Protein AF-A0A1A8SMS6-F1 (afdb_monomer)

pLDDT: mean 85.21, std 14.5, range [36.62, 96.94]

Nearest PDB structures (foldseek):
  6h2e-assembly1_P-2  TM=1.358E-01  e=3.240E+00  Aeromonas hydrophila subsp. hydrophila AL09-71
  6h2e-assembly1_Q-2  TM=1.860E-01  e=8.954E+00  Aeromonas hydrophila subsp. hydrophila AL09-71
  2vkh-assembly2_B  TM=2.260E-01  e=8.954E+00  Paraclostridium sordellii

Radius of gyration: 23.85 Å; Cα contacts (8 Å, |Δi|>4): 154; chains: 1; bounding box: 76×50×71 Å

Structure (mmCIF, N/CA/C/O backbone):
data_AF-A0A1A8SMS6-F1
#
_entry.id   AF-A0A1A8SMS6-F1
#
loop_
_atom_site.group_PDB
_atom_site.id
_atom_site.type_symbol
_atom_site.label_atom_id
_atom_site.label_alt_id
_atom_site.label_comp_id
_atom_site.label_asym_id
_atom_site.label_entity_id
_atom_site.label_seq_id
_atom_site.pdbx_PDB_ins_code
_atom_site.Cartn_x
_atom_site.Cartn_y
_atom_site.Cartn_z
_atom_site.occupancy
_atom_site.B_iso_or_equiv
_atom_site.auth_seq_id
_atom_site.auth_comp_id
_atom_site.auth_asym_id
_atom_site.auth_atom_id
_atom_site.pdbx_PDB_model_num
ATOM 1 N N . MET A 1 1 ? -50.581 -29.120 44.441 1.00 42.47 1 MET A N 1
ATOM 2 C CA . MET A 1 1 ? -49.230 -29.714 44.504 1.00 42.47 1 MET A CA 1
ATOM 3 C C . MET A 1 1 ? -48.776 -29.965 43.076 1.00 42.47 1 MET A C 1
ATOM 5 O O . MET A 1 1 ? -49.029 -31.046 42.582 1.00 42.47 1 MET A O 1
ATOM 9 N N . VAL A 1 2 ? -48.297 -28.913 42.408 1.00 37.97 2 VAL A N 1
ATOM 10 C CA . VAL A 1 2 ? -47.248 -28.813 41.366 1.00 37.97 2 VAL A CA 1
ATOM 11 C C . VAL A 1 2 ? -47.341 -27.347 40.894 1.00 37.97 2 VAL A C 1
ATOM 13 O O . VAL A 1 2 ? -47.798 -27.044 39.801 1.00 37.97 2 VAL A O 1
ATOM 16 N N . GLU A 1 3 ? -47.032 -26.428 41.805 1.00 40.78 3 GLU A N 1
ATOM 17 C CA . GLU A 1 3 ? -46.420 -25.143 41.452 1.00 40.78 3 GLU A CA 1
ATOM 18 C C . GLU A 1 3 ? -44.952 -25.288 41.889 1.00 40.78 3 GLU A C 1
ATOM 20 O O . GLU A 1 3 ? -44.700 -26.046 42.824 1.00 40.78 3 GLU A O 1
ATOM 25 N N . ASP A 1 4 ? -44.020 -24.635 41.191 1.00 46.53 4 ASP A N 1
ATOM 26 C CA . ASP A 1 4 ? -42.549 -24.677 41.366 1.00 46.53 4 ASP A CA 1
ATOM 27 C C . ASP A 1 4 ? -41.757 -25.646 40.466 1.00 46.53 4 ASP A C 1
ATOM 29 O O . ASP A 1 4 ? -41.131 -26.591 40.943 1.00 46.53 4 ASP A O 1
ATOM 33 N N . LEU A 1 5 ? -41.681 -25.359 39.155 1.00 42.09 5 LEU A N 1
ATOM 34 C CA . LEU A 1 5 ? -40.490 -25.725 38.364 1.00 42.09 5 LEU A CA 1
ATOM 35 C C . LEU A 1 5 ? -40.302 -24.897 37.076 1.00 42.09 5 LEU A C 1
ATOM 37 O O . LEU A 1 5 ? -40.204 -25.447 35.984 1.00 42.09 5 LEU A O 1
ATOM 41 N N . PHE A 1 6 ? -40.205 -23.571 37.180 1.00 41.75 6 PHE A N 1
ATOM 42 C CA . PHE A 1 6 ? -39.586 -22.765 36.120 1.00 41.75 6 PHE A CA 1
ATOM 43 C C . PHE A 1 6 ? -38.683 -21.704 36.756 1.00 41.75 6 PHE A C 1
ATOM 45 O O . PHE A 1 6 ? -39.193 -20.805 37.426 1.00 41.75 6 PHE A O 1
ATOM 52 N N . PRO A 1 7 ? -37.349 -21.779 36.590 1.00 41.56 7 PRO A N 1
ATOM 53 C CA . PRO A 1 7 ? -36.488 -20.684 36.993 1.00 41.56 7 PRO A CA 1
ATOM 54 C C . PRO A 1 7 ? -36.781 -19.493 36.079 1.00 41.56 7 PRO A C 1
ATOM 56 O O . PRO A 1 7 ? -36.709 -19.587 34.854 1.00 41.56 7 PRO A O 1
ATOM 59 N N . VAL A 1 8 ? -37.142 -18.379 36.709 1.00 42.78 8 VAL A N 1
ATOM 60 C CA . VAL A 1 8 ? -37.301 -17.059 36.103 1.00 42.78 8 VAL A CA 1
ATOM 61 C C . VAL A 1 8 ? -36.063 -16.752 35.259 1.00 42.78 8 VAL A C 1
ATOM 63 O O . VAL A 1 8 ? -34.961 -16.589 35.783 1.00 42.78 8 VAL A O 1
ATOM 66 N N . LEU A 1 9 ? -36.246 -16.704 33.940 1.00 43.22 9 LEU A N 1
ATOM 67 C CA . LEU A 1 9 ? -35.221 -16.280 32.996 1.00 43.22 9 LEU A CA 1
ATOM 68 C C . LEU A 1 9 ? -34.981 -14.780 33.230 1.00 43.22 9 LEU A C 1
ATOM 70 O O . LEU A 1 9 ? -35.810 -13.946 32.866 1.00 43.22 9 LEU A O 1
ATOM 74 N N . LEU A 1 10 ? -33.879 -14.435 33.900 1.00 41.81 10 LEU A N 1
ATOM 75 C CA . LEU A 1 10 ? -33.420 -13.050 34.023 1.00 41.81 10 LEU A CA 1
ATOM 76 C C . LEU A 1 10 ? -33.280 -12.436 32.618 1.00 41.81 10 LEU A C 1
ATOM 78 O O . LEU A 1 10 ? -32.749 -13.103 31.726 1.00 41.81 10 LEU A O 1
ATOM 82 N N . PRO A 1 11 ? -33.704 -11.177 32.401 1.00 42.44 11 PRO A N 1
ATOM 83 C CA . PRO A 1 11 ? -33.478 -10.511 31.131 1.00 42.44 11 PRO A CA 1
ATOM 84 C C . PRO A 1 11 ? -31.969 -10.410 30.894 1.00 42.44 11 PRO A C 1
ATOM 86 O O . PRO A 1 11 ? -31.225 -9.846 31.701 1.00 42.44 11 PRO A O 1
ATOM 89 N N . THR A 1 12 ? -31.522 -10.993 29.783 1.00 42.78 12 THR A N 1
ATOM 90 C CA . THR A 1 12 ? -30.180 -10.813 29.235 1.00 42.78 12 THR A CA 1
ATOM 91 C C . THR A 1 12 ? -29.884 -9.320 29.174 1.00 42.78 12 THR A C 1
ATOM 93 O O . THR A 1 12 ? -30.610 -8.579 28.511 1.00 42.78 12 THR A O 1
ATOM 96 N N . GLN A 1 13 ? -28.847 -8.877 29.889 1.00 36.62 13 GLN A N 1
ATOM 97 C CA . GLN A 1 13 ? -28.321 -7.520 29.761 1.00 36.62 13 GLN A CA 1
ATOM 98 C C . GLN A 1 13 ? -28.111 -7.234 28.267 1.00 36.62 13 GLN A C 1
ATOM 100 O O . GLN A 1 13 ? -27.472 -8.057 27.601 1.00 36.62 13 GLN A O 1
ATOM 105 N N . PRO A 1 14 ? -28.648 -6.133 27.715 1.00 40.38 14 PRO A N 1
ATOM 106 C CA . PRO A 1 14 ? -28.349 -5.776 26.342 1.00 40.38 14 PRO A CA 1
ATOM 107 C C . PRO A 1 14 ? -26.834 -5.596 26.237 1.00 40.38 14 PRO A C 1
ATOM 109 O O . P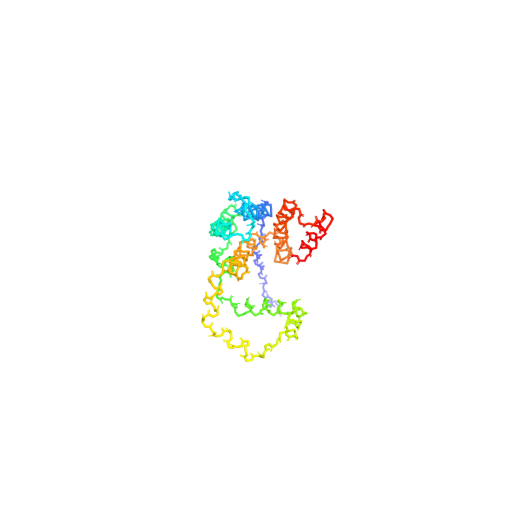RO A 1 14 ? -26.221 -4.884 27.035 1.00 40.38 14 PRO A O 1
ATOM 112 N N . SER A 1 15 ? -26.217 -6.286 25.276 1.00 43.44 15 SER A N 1
ATOM 113 C CA . SER A 1 15 ? -24.862 -5.965 24.831 1.00 43.44 15 SER A CA 1
ATOM 114 C C . SER A 1 15 ? -24.784 -4.454 24.606 1.00 43.44 15 SER A C 1
ATOM 116 O O . SER A 1 15 ? -25.745 -3.922 24.047 1.00 43.44 15 SER A O 1
ATOM 118 N N . PRO A 1 16 ? -23.705 -3.762 25.015 1.00 43.47 16 PRO A N 1
ATOM 119 C CA . PRO A 1 16 ? -23.601 -2.326 24.807 1.00 43.47 16 PRO A CA 1
ATOM 120 C C . PRO A 1 16 ? -23.818 -2.042 23.321 1.00 43.47 16 PRO A C 1
ATOM 122 O O . PRO A 1 16 ? -23.014 -2.450 22.483 1.00 43.47 16 PRO A O 1
ATOM 125 N N . GLU A 1 17 ? -24.948 -1.411 23.003 1.00 44.31 17 GLU A N 1
ATOM 126 C CA . GLU A 1 17 ? -25.233 -0.907 21.671 1.00 44.31 17 GLU A CA 1
ATOM 127 C C . GLU A 1 17 ? -24.101 0.065 21.355 1.00 44.31 17 GLU A C 1
ATOM 129 O O . GLU A 1 17 ? -23.941 1.097 22.009 1.00 44.31 17 GLU A O 1
ATOM 134 N N . PHE A 1 18 ? -23.238 -0.320 20.418 1.00 49.94 18 PHE A N 1
ATOM 135 C CA . PHE A 1 18 ? -22.186 0.546 19.919 1.00 49.94 18 PHE A CA 1
ATOM 136 C C . PHE A 1 18 ? -22.871 1.673 19.145 1.00 49.94 18 PHE A C 1
ATOM 138 O O . PHE A 1 18 ? -23.094 1.572 17.940 1.00 49.94 18 PHE A O 1
ATOM 145 N N . THR A 1 19 ? -23.275 2.728 19.849 1.00 51.91 19 THR A N 1
ATOM 146 C CA . THR A 1 19 ? -23.782 3.946 19.227 1.00 51.91 19 THR A CA 1
ATOM 147 C C . THR A 1 19 ? -22.598 4.613 18.549 1.00 51.91 19 THR A C 1
ATOM 149 O O . THR A 1 19 ? -21.750 5.220 19.207 1.00 51.91 19 THR A O 1
ATOM 152 N N . VAL A 1 20 ? -22.499 4.425 17.234 1.00 59.31 20 VAL A N 1
ATOM 153 C CA . VAL A 1 20 ? -21.535 5.123 16.386 1.00 59.31 20 VAL A CA 1
ATOM 154 C C . VAL A 1 20 ? -21.699 6.625 16.649 1.00 59.31 20 VAL A C 1
ATOM 156 O O . VAL A 1 20 ? -22.806 7.126 16.463 1.00 59.31 20 VAL A O 1
ATOM 159 N N . PRO A 1 21 ? -20.655 7.344 17.107 1.00 65.19 21 PRO A N 1
ATOM 160 C CA . PRO A 1 21 ? -20.737 8.783 17.319 1.00 65.19 21 PRO A CA 1
ATOM 161 C C . PRO A 1 21 ? -21.243 9.477 16.054 1.00 65.19 21 PRO A C 1
ATOM 163 O O . PRO A 1 21 ? -20.789 9.150 14.951 1.00 65.19 21 PRO A O 1
ATOM 166 N N . ASP A 1 22 ? -22.154 10.438 16.201 1.00 69.50 22 ASP A N 1
ATOM 167 C CA . ASP A 1 22 ? -22.653 11.220 15.072 1.00 69.50 22 ASP A CA 1
ATOM 168 C C . ASP A 1 22 ? -21.473 11.825 14.295 1.00 69.50 22 ASP A C 1
ATOM 170 O O . ASP A 1 22 ? -20.628 12.535 14.841 1.00 69.50 22 ASP A O 1
ATOM 174 N N . GLY A 1 23 ? -21.376 11.494 13.006 1.00 82.00 23 GLY A N 1
ATOM 175 C CA . GLY A 1 23 ? -20.286 11.954 12.144 1.00 82.00 23 GLY A CA 1
ATOM 176 C C . GLY A 1 23 ? -19.007 11.106 12.156 1.00 82.00 23 GLY A C 1
ATOM 177 O O . GLY A 1 23 ? -18.077 11.470 11.435 1.00 82.00 23 GLY A O 1
ATOM 178 N N . LEU A 1 24 ? -18.944 9.964 12.864 1.00 89.81 24 LEU A N 1
ATOM 179 C CA . LEU A 1 24 ? -17.770 9.069 12.858 1.00 89.81 24 LEU A CA 1
ATOM 180 C C . LEU A 1 24 ? -17.307 8.745 11.432 1.00 89.81 24 LEU A C 1
ATOM 182 O O . LEU A 1 24 ? -16.133 8.907 11.115 1.00 89.81 24 LEU A O 1
ATOM 186 N N . CYS A 1 25 ? -18.240 8.339 10.562 1.00 91.19 25 CYS A N 1
ATOM 187 C CA . CYS A 1 25 ? -17.943 8.004 9.168 1.00 91.19 25 CYS A CA 1
ATOM 188 C C . CYS A 1 25 ? -17.279 9.169 8.428 1.00 91.19 25 CYS A C 1
ATOM 190 O O . CYS A 1 25 ? -16.306 8.970 7.704 1.00 91.19 25 CYS A O 1
ATOM 192 N N . TRP A 1 26 ? -17.785 10.388 8.631 1.00 91.38 26 TRP A N 1
ATOM 193 C CA . TRP A 1 26 ? -17.248 11.589 8.000 1.00 91.38 26 TRP A CA 1
ATOM 194 C C . TRP A 1 26 ? -15.837 11.898 8.493 1.00 91.38 26 TRP A C 1
ATOM 196 O O . TRP A 1 26 ? -14.956 12.138 7.669 1.00 91.38 26 TRP A O 1
ATOM 206 N N . PHE A 1 27 ? -15.594 11.826 9.805 1.00 92.50 27 PHE A N 1
ATOM 207 C CA . PHE A 1 27 ? -14.254 12.007 10.367 1.00 92.50 27 PHE A CA 1
ATOM 208 C C . PHE A 1 27 ? -13.278 10.932 9.879 1.00 92.50 27 PHE A C 1
ATOM 210 O O . PHE A 1 27 ? -12.159 11.262 9.498 1.00 92.50 27 PHE A O 1
ATOM 217 N N . SER A 1 28 ? -13.694 9.666 9.826 1.00 94.44 28 SER A N 1
ATOM 218 C CA . SER A 1 28 ? -12.869 8.566 9.316 1.00 94.44 28 SER A CA 1
ATOM 219 C C . SER A 1 28 ? -12.488 8.752 7.850 1.00 94.44 28 SER A C 1
ATOM 221 O O . SER A 1 28 ? -11.309 8.664 7.506 1.00 94.44 28 SER A O 1
ATOM 223 N N . VAL A 1 29 ? -13.465 9.046 6.986 1.00 94.06 29 VAL A N 1
ATOM 224 C CA . VAL A 1 29 ? -13.237 9.281 5.552 1.00 94.06 29 VAL A CA 1
ATOM 225 C C . VAL A 1 29 ? -12.352 10.506 5.335 1.00 94.06 29 VAL A C 1
ATOM 227 O O . VAL A 1 29 ? -11.414 10.440 4.540 1.00 94.06 29 VAL A O 1
ATOM 230 N N . LEU A 1 30 ? -12.593 11.599 6.066 1.00 93.94 30 LEU A N 1
ATOM 231 C CA . LEU A 1 30 ? -11.776 12.809 5.979 1.00 93.94 30 LEU A CA 1
ATOM 232 C C . LEU A 1 30 ? -10.332 12.544 6.423 1.00 93.94 30 LEU A C 1
ATOM 234 O O . LEU A 1 30 ? -9.405 12.936 5.717 1.00 93.94 30 LEU A O 1
ATOM 238 N N . SER A 1 31 ? -10.125 11.841 7.539 1.00 94.44 31 SER A N 1
ATOM 239 C CA . SER A 1 31 ? -8.787 11.463 8.010 1.00 94.44 31 SER A CA 1
ATOM 240 C C . SER A 1 31 ? -8.054 10.574 7.003 1.00 94.44 31 SER A C 1
ATOM 242 O O . SER A 1 31 ? -6.875 10.808 6.738 1.00 94.44 31 SER A O 1
ATOM 244 N N . CYS A 1 32 ? -8.740 9.602 6.391 1.00 95.44 32 CYS A N 1
ATOM 245 C CA . CYS A 1 32 ? -8.159 8.755 5.342 1.00 95.44 32 CYS A CA 1
ATOM 246 C C . CYS A 1 32 ? -7.793 9.566 4.093 1.00 95.44 32 CYS A C 1
ATOM 248 O O . CYS A 1 32 ? -6.701 9.399 3.552 1.00 95.44 32 CYS A O 1
ATOM 250 N N . LEU A 1 33 ? -8.661 10.488 3.666 1.00 94.50 33 LEU A N 1
ATOM 251 C CA . LEU A 1 33 ? -8.398 11.358 2.521 1.00 94.50 33 LEU A CA 1
ATOM 252 C C . LEU A 1 33 ? -7.211 12.292 2.782 1.00 94.50 33 LEU A C 1
ATOM 254 O O . LEU A 1 33 ? -6.333 12.418 1.932 1.00 94.50 33 LEU A O 1
ATOM 258 N N . LEU A 1 34 ? -7.155 12.924 3.957 1.00 95.19 34 LEU A N 1
ATOM 259 C CA . LEU A 1 34 ? -6.033 13.778 4.351 1.00 95.19 34 LEU A CA 1
ATOM 260 C C . LEU A 1 34 ? -4.725 12.990 4.381 1.00 95.19 34 LEU A C 1
ATOM 262 O O . LEU A 1 34 ? -3.707 13.475 3.883 1.00 95.19 34 LEU A O 1
ATOM 266 N N . LEU A 1 35 ? -4.759 11.765 4.906 1.00 95.62 35 LEU A N 1
ATOM 267 C CA . LEU A 1 35 ? -3.596 10.894 4.943 1.00 95.62 35 LEU A CA 1
ATOM 268 C C . LEU A 1 35 ? -3.140 10.509 3.523 1.00 95.62 35 LEU A C 1
ATOM 270 O O . LEU A 1 35 ? -1.963 10.696 3.206 1.00 95.62 35 LEU A O 1
ATOM 274 N N . ALA A 1 36 ? -4.056 10.094 2.640 1.00 95.12 36 ALA A N 1
ATOM 275 C CA . ALA A 1 36 ? -3.762 9.796 1.233 1.00 95.12 36 ALA A CA 1
ATOM 276 C C . ALA A 1 36 ? -3.165 11.012 0.499 1.00 95.12 36 ALA A C 1
ATOM 278 O O . ALA A 1 36 ? -2.126 10.909 -0.157 1.00 95.12 36 ALA A O 1
ATOM 279 N N . CYS A 1 37 ? -3.772 12.190 0.664 1.00 93.69 37 CYS A N 1
ATOM 280 C CA . CYS A 1 37 ? -3.285 13.441 0.087 1.00 93.69 37 CYS A CA 1
ATOM 281 C C . CYS A 1 37 ? -1.898 13.820 0.621 1.00 93.69 37 CYS A C 1
ATOM 283 O O . CYS A 1 37 ? -1.050 14.259 -0.156 1.00 93.69 37 CYS A O 1
ATOM 285 N N . SER A 1 38 ? -1.638 13.639 1.919 1.00 94.81 38 SER A N 1
ATOM 286 C CA . SER A 1 38 ? -0.322 13.916 2.506 1.00 94.81 38 SER A CA 1
ATOM 287 C C . SER A 1 38 ? 0.756 12.975 1.960 1.00 94.81 38 SER A C 1
ATOM 289 O O . SER A 1 38 ? 1.855 13.426 1.630 1.00 94.81 38 SER A O 1
ATOM 291 N N . TYR A 1 39 ? 0.420 11.693 1.777 1.00 95.25 39 TYR A N 1
ATOM 292 C CA . TYR A 1 39 ? 1.312 10.692 1.204 1.00 95.25 39 TYR A CA 1
ATOM 293 C C . TYR A 1 39 ? 1.677 11.034 -0.242 1.00 95.25 39 TYR A C 1
ATOM 295 O O . TYR A 1 39 ? 2.858 11.168 -0.564 1.00 95.25 39 TYR A O 1
ATOM 303 N N . VAL A 1 40 ? 0.680 11.286 -1.096 1.00 93.12 40 VAL A N 1
ATOM 304 C CA . VAL A 1 40 ? 0.908 11.682 -2.496 1.00 93.12 40 VAL A CA 1
ATOM 305 C C . VAL A 1 40 ? 1.636 13.021 -2.577 1.00 93.12 40 VAL A C 1
ATOM 307 O O . VAL A 1 40 ? 2.608 13.156 -3.319 1.00 93.12 40 VAL A O 1
ATOM 310 N N . GLY A 1 41 ? 1.220 14.009 -1.783 1.00 91.81 41 GLY A N 1
ATOM 311 C CA . GLY A 1 41 ? 1.846 15.329 -1.732 1.00 91.81 41 GLY A CA 1
ATOM 312 C C . GLY A 1 41 ? 3.332 15.262 -1.375 1.00 91.81 41 GLY A C 1
ATOM 313 O O . GLY A 1 41 ? 4.135 16.000 -1.953 1.00 91.81 41 GLY A O 1
ATOM 314 N N . SER A 1 42 ? 3.724 14.320 -0.510 1.00 93.62 42 SER A N 1
ATOM 315 C CA . SER A 1 42 ? 5.123 14.097 -0.125 1.00 93.62 42 SER A CA 1
ATOM 316 C C . SER A 1 42 ? 6.041 13.804 -1.322 1.00 93.62 42 SER A C 1
ATOM 318 O O . SER A 1 42 ? 7.204 14.221 -1.321 1.00 93.62 42 SER A O 1
ATOM 320 N N . LEU A 1 43 ? 5.522 13.177 -2.385 1.00 89.62 43 LEU A N 1
ATOM 321 C CA . LEU A 1 43 ? 6.272 12.859 -3.607 1.00 89.62 43 LEU A CA 1
ATOM 322 C C . LEU A 1 43 ? 6.650 14.110 -4.415 1.00 89.62 43 LEU A C 1
ATOM 324 O O . LEU A 1 43 ? 7.604 14.078 -5.200 1.00 89.62 43 LEU A O 1
ATOM 328 N N . TYR A 1 44 ? 5.927 15.215 -4.212 1.00 87.94 44 TYR A N 1
ATOM 329 C CA . TYR A 1 44 ? 6.066 16.461 -4.970 1.00 87.94 44 TYR A CA 1
ATOM 330 C C . TYR A 1 44 ? 6.660 17.621 -4.163 1.00 87.94 44 TYR A C 1
ATOM 332 O O . TYR A 1 44 ? 6.891 18.688 -4.734 1.00 87.94 44 TYR A O 1
ATOM 340 N N . VAL A 1 45 ? 6.966 17.415 -2.874 1.00 90.62 45 VAL A N 1
ATOM 341 C CA . VAL A 1 45 ? 7.634 18.413 -2.010 1.00 90.62 45 VAL A CA 1
ATOM 342 C C . VAL A 1 45 ? 8.919 18.933 -2.659 1.00 90.62 45 VAL A C 1
ATOM 344 O O . VAL A 1 45 ? 9.211 20.128 -2.633 1.00 90.62 45 VAL A O 1
ATOM 347 N N . TRP A 1 46 ? 9.668 18.041 -3.304 1.00 84.94 46 TRP A N 1
ATOM 348 C CA . TRP A 1 46 ? 10.923 18.366 -3.967 1.00 84.94 46 TRP A CA 1
ATOM 349 C C . TRP A 1 46 ? 10.712 18.539 -5.470 1.00 84.94 46 TRP A C 1
ATOM 351 O O . TRP A 1 46 ? 10.765 17.569 -6.231 1.00 84.94 46 TRP A O 1
ATOM 361 N N . ARG A 1 47 ? 10.512 19.782 -5.925 1.00 79.31 47 ARG A N 1
ATOM 362 C CA . ARG A 1 47 ? 10.467 20.074 -7.366 1.00 79.31 47 ARG A CA 1
ATOM 363 C C . ARG A 1 47 ? 11.804 19.727 -8.024 1.00 79.31 47 ARG A C 1
ATOM 365 O O . ARG A 1 47 ? 12.878 20.039 -7.511 1.00 79.31 47 ARG A O 1
ATOM 372 N N . SER A 1 48 ? 11.722 19.070 -9.173 1.00 77.44 48 SER A N 1
ATOM 373 C CA . SER A 1 48 ? 12.865 18.755 -10.020 1.00 77.44 48 SER A CA 1
ATOM 374 C C . SER A 1 48 ? 12.414 18.667 -11.476 1.00 77.44 48 SER A C 1
ATOM 376 O O . SER A 1 48 ? 11.285 18.248 -11.751 1.00 77.44 48 SER A O 1
ATOM 378 N N . ASP A 1 49 ? 13.309 19.057 -12.380 1.00 79.38 49 ASP A N 1
ATOM 379 C CA . ASP A 1 49 ? 13.177 18.856 -13.828 1.00 79.38 49 ASP A CA 1
ATOM 380 C C . ASP A 1 49 ? 13.852 17.554 -14.290 1.00 79.38 49 ASP A C 1
ATOM 382 O O . ASP A 1 49 ? 13.802 17.198 -15.464 1.00 79.38 49 ASP A O 1
ATOM 386 N N . LEU A 1 50 ? 14.476 16.82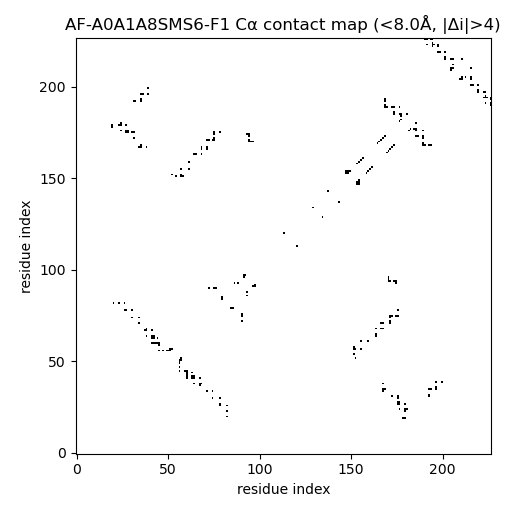3 -13.359 1.00 79.69 50 LEU A N 1
ATOM 387 C CA . LEU A 1 50 ? 15.081 15.524 -13.622 1.00 79.69 50 LEU A CA 1
ATOM 388 C C . LEU A 1 50 ? 14.009 14.424 -13.686 1.00 79.69 50 LEU A C 1
ATOM 390 O O . LEU A 1 50 ? 12.987 14.511 -12.995 1.00 79.69 50 LEU A O 1
ATOM 394 N N . PRO A 1 51 ? 14.248 13.354 -14.465 1.00 79.69 51 PRO A N 1
ATOM 395 C CA . PRO A 1 51 ? 13.332 12.224 -14.528 1.00 79.69 51 PRO A CA 1
ATOM 396 C C . PRO A 1 51 ? 13.207 11.535 -13.163 1.00 79.69 51 PRO A C 1
ATOM 398 O O . PRO A 1 51 ? 14.153 11.494 -12.372 1.00 79.69 51 PRO A O 1
ATOM 401 N N . ARG A 1 52 ? 12.040 10.931 -12.909 1.00 75.38 52 ARG A N 1
ATOM 402 C CA . ARG A 1 52 ? 11.697 10.258 -11.640 1.00 75.38 52 ARG A CA 1
ATOM 403 C C . ARG A 1 52 ? 12.691 9.176 -11.201 1.00 75.38 52 ARG A C 1
ATOM 405 O O . ARG A 1 52 ? 12.843 8.924 -10.011 1.00 75.38 52 ARG A O 1
ATOM 412 N N . ASP A 1 53 ? 13.363 8.549 -12.167 1.00 82.12 53 ASP A N 1
ATOM 413 C CA . ASP A 1 53 ? 14.314 7.454 -11.957 1.00 82.12 53 ASP A CA 1
ATOM 414 C C . ASP A 1 53 ? 15.759 7.942 -11.757 1.00 82.12 53 ASP A C 1
ATOM 416 O O . ASP A 1 53 ? 16.689 7.129 -11.690 1.00 82.12 53 ASP A O 1
ATOM 420 N N . HIS A 1 54 ? 15.963 9.260 -11.660 1.00 84.44 54 HIS A N 1
ATOM 421 C CA . HIS A 1 54 ? 17.246 9.854 -11.309 1.00 84.44 54 HIS A CA 1
ATOM 422 C C . HIS A 1 54 ? 17.535 9.657 -9.805 1.00 84.44 54 HIS A C 1
ATOM 424 O O . HIS A 1 54 ? 16.670 9.942 -8.970 1.00 84.44 54 HIS A O 1
ATOM 430 N N . PRO A 1 55 ? 18.750 9.233 -9.407 1.00 85.94 55 PRO A N 1
ATOM 431 C CA . PRO A 1 55 ? 19.053 8.848 -8.023 1.00 85.94 55 PRO A CA 1
ATOM 432 C C . PRO A 1 55 ? 18.827 9.969 -7.000 1.00 85.94 55 PRO A C 1
ATOM 434 O O . PRO A 1 55 ? 18.420 9.704 -5.872 1.00 85.94 55 PRO A O 1
ATOM 437 N N . THR A 1 56 ? 19.048 11.233 -7.375 1.00 86.69 56 THR A N 1
ATOM 438 C CA . THR A 1 56 ? 18.773 12.375 -6.484 1.00 86.69 56 THR A CA 1
ATOM 439 C C . THR A 1 56 ? 17.278 12.580 -6.236 1.00 86.69 56 THR A C 1
ATOM 441 O O . THR A 1 56 ? 16.897 12.932 -5.121 1.00 86.69 56 THR A O 1
ATOM 444 N N . VAL A 1 57 ? 16.430 12.331 -7.241 1.00 86.06 57 VAL A N 1
ATOM 445 C CA . VAL A 1 57 ? 14.968 12.425 -7.120 1.00 86.06 57 VAL A CA 1
ATOM 446 C C . VAL A 1 57 ? 14.451 11.288 -6.245 1.00 86.06 57 VAL A C 1
ATOM 448 O O . VAL A 1 57 ? 13.674 11.544 -5.329 1.00 86.06 57 VAL A O 1
ATOM 451 N N . ILE A 1 58 ? 14.956 10.065 -6.452 1.00 86.44 58 ILE A N 1
ATOM 452 C CA . ILE A 1 58 ? 14.603 8.897 -5.631 1.00 86.44 58 ILE A CA 1
ATOM 453 C C . ILE A 1 58 ? 14.934 9.154 -4.158 1.00 86.44 58 ILE A C 1
ATOM 455 O O . ILE A 1 58 ? 14.053 9.029 -3.315 1.00 86.44 58 ILE A O 1
ATOM 459 N N . LYS A 1 59 ? 16.161 9.595 -3.841 1.00 88.75 59 LYS A N 1
ATOM 460 C CA . LYS A 1 59 ? 16.572 9.876 -2.452 1.00 88.75 59 LYS A CA 1
ATOM 461 C C . LYS A 1 59 ? 15.692 10.935 -1.783 1.00 88.75 59 LYS A C 1
ATOM 463 O O . LYS A 1 59 ? 15.286 10.758 -0.643 1.00 88.75 59 LYS A O 1
ATOM 468 N N . ARG A 1 60 ? 15.364 12.018 -2.495 1.00 91.12 60 ARG A N 1
ATOM 469 C CA . ARG A 1 60 ? 14.505 13.092 -1.968 1.00 91.12 60 ARG A CA 1
ATOM 470 C C . ARG A 1 60 ? 13.071 12.621 -1.713 1.00 91.12 60 ARG A C 1
ATOM 472 O O . ARG A 1 60 ? 12.538 12.893 -0.639 1.00 91.12 60 ARG A O 1
ATOM 479 N N . ARG A 1 61 ? 12.472 11.903 -2.674 1.00 91.62 61 ARG A N 1
ATOM 480 C CA . ARG A 1 61 ? 11.124 11.322 -2.539 1.00 91.62 61 ARG A CA 1
ATOM 481 C C . ARG A 1 61 ? 11.079 10.272 -1.427 1.00 91.62 61 ARG A C 1
ATOM 483 O O . ARG A 1 61 ? 10.134 10.263 -0.655 1.00 91.62 61 ARG A O 1
ATOM 490 N N . PHE A 1 62 ? 12.118 9.450 -1.281 1.00 92.62 62 PHE A N 1
ATOM 491 C CA . PHE A 1 62 ? 12.248 8.532 -0.147 1.00 92.62 62 PHE A CA 1
ATOM 492 C C . PHE A 1 62 ? 12.195 9.248 1.189 1.00 92.62 62 PHE A C 1
ATOM 494 O O . PHE A 1 62 ? 11.424 8.849 2.054 1.00 92.62 62 PHE A O 1
ATOM 501 N N . THR A 1 63 ? 12.991 10.303 1.368 1.00 92.88 63 THR A N 1
ATOM 502 C CA . THR A 1 63 ? 13.019 11.022 2.643 1.00 92.88 63 THR A CA 1
ATOM 503 C C . THR A 1 63 ? 11.648 11.595 2.990 1.00 92.88 63 THR A C 1
ATOM 505 O O . THR A 1 63 ? 11.193 11.415 4.116 1.00 92.88 63 THR A O 1
ATOM 508 N N . SER A 1 64 ? 10.960 12.242 2.045 1.00 94.56 64 SER A N 1
ATOM 509 C CA . SER A 1 64 ? 9.636 12.814 2.318 1.00 94.56 64 SER A CA 1
ATOM 510 C C . SER A 1 64 ? 8.565 11.749 2.565 1.00 94.56 64 SER A C 1
ATOM 512 O O . SER A 1 64 ? 7.792 11.894 3.512 1.00 94.56 64 SER A O 1
ATOM 514 N N . VAL A 1 65 ? 8.549 10.669 1.780 1.00 95.06 65 VAL A N 1
ATOM 515 C CA . VAL A 1 65 ? 7.602 9.555 1.957 1.00 95.06 65 VAL A CA 1
ATOM 516 C C . VAL A 1 65 ? 7.811 8.866 3.301 1.00 95.06 65 VAL A C 1
ATOM 518 O O . VAL A 1 65 ? 6.839 8.618 4.012 1.00 95.06 65 VAL A O 1
ATOM 521 N N . LEU A 1 66 ? 9.060 8.602 3.694 1.00 95.25 66 LEU A N 1
ATOM 522 C CA . LEU A 1 66 ? 9.367 7.995 4.991 1.00 95.25 66 LEU A CA 1
ATOM 523 C C . LEU A 1 66 ? 8.941 8.900 6.149 1.00 95.25 66 LEU A C 1
ATOM 525 O O . LEU A 1 66 ? 8.352 8.405 7.103 1.00 95.25 66 LEU A O 1
ATOM 529 N N . ILE A 1 67 ? 9.165 10.216 6.055 1.00 96.44 67 ILE A N 1
ATOM 530 C CA . ILE A 1 67 ? 8.701 11.166 7.079 1.00 96.44 67 ILE A CA 1
ATOM 531 C C . ILE A 1 67 ? 7.176 11.102 7.218 1.00 96.44 67 ILE A C 1
ATOM 533 O O . ILE A 1 67 ? 6.679 10.921 8.327 1.00 96.44 67 ILE A O 1
ATOM 537 N N . VAL A 1 68 ? 6.427 11.204 6.115 1.00 96.56 68 VAL A N 1
ATOM 538 C CA . VAL A 1 68 ? 4.954 11.146 6.165 1.00 96.56 68 VAL A CA 1
ATOM 539 C C . VAL A 1 68 ? 4.464 9.789 6.675 1.00 96.56 68 VAL A C 1
ATOM 541 O O . VAL A 1 68 ? 3.554 9.735 7.499 1.00 96.56 68 VAL A O 1
ATOM 544 N N . SER A 1 69 ? 5.113 8.699 6.271 1.00 96.25 69 SER A N 1
ATOM 545 C CA . SER A 1 69 ? 4.783 7.347 6.732 1.00 96.25 69 SER A CA 1
ATOM 546 C C . SER A 1 69 ? 5.022 7.185 8.235 1.00 96.25 69 SER A C 1
ATOM 548 O O . SER A 1 69 ? 4.157 6.661 8.933 1.00 96.25 69 SER A O 1
ATOM 550 N N . CYS A 1 70 ? 6.131 7.709 8.766 1.00 95.69 70 CYS A N 1
ATOM 551 C CA . CYS A 1 70 ? 6.419 7.722 10.203 1.00 95.69 70 CYS A CA 1
ATOM 552 C C . CYS A 1 70 ? 5.435 8.585 11.006 1.00 95.69 70 CYS A C 1
ATOM 554 O O . CYS A 1 70 ? 5.177 8.286 12.169 1.00 95.69 70 CYS A O 1
ATOM 556 N N . LEU A 1 71 ? 4.883 9.643 10.406 1.00 96.25 71 LEU A N 1
ATOM 557 C CA . LEU A 1 71 ? 3.869 10.496 11.035 1.00 96.25 71 LEU A CA 1
ATOM 558 C C . LEU A 1 71 ? 2.448 9.920 10.919 1.00 96.25 71 LEU A C 1
ATOM 560 O O . LEU A 1 71 ? 1.571 10.321 11.681 1.00 96.25 71 LEU A O 1
ATOM 564 N N . SER A 1 72 ? 2.202 8.964 10.020 1.00 96.62 72 SER A N 1
ATOM 565 C CA . SER A 1 72 ? 0.869 8.384 9.798 1.00 96.62 72 SER A CA 1
ATOM 566 C C . SER A 1 72 ? 0.202 7.758 11.039 1.00 96.62 72 SER A C 1
ATOM 568 O O . SER A 1 72 ? -1.003 7.961 11.200 1.00 96.62 72 SER A O 1
ATOM 570 N N . PRO A 1 73 ? 0.909 7.111 11.993 1.00 95.69 73 PRO A N 1
ATOM 571 C CA . PRO A 1 73 ? 0.281 6.617 13.221 1.00 95.69 73 PRO A CA 1
ATOM 572 C C . PRO A 1 73 ? -0.299 7.742 14.089 1.00 95.69 73 PRO A C 1
ATOM 574 O O . PRO A 1 73 ? -1.246 7.513 14.842 1.00 95.69 73 PRO A O 1
ATOM 577 N N . LEU A 1 74 ? 0.223 8.971 13.967 1.00 94.31 74 LEU A N 1
ATOM 578 C CA . LEU A 1 74 ? -0.319 10.136 14.671 1.00 94.31 74 LEU A CA 1
ATOM 579 C C . LEU A 1 74 ? -1.713 10.510 14.158 1.00 94.31 74 LEU A C 1
ATOM 581 O O . LEU A 1 74 ? -2.518 11.001 14.942 1.00 94.31 74 LEU A O 1
ATOM 585 N N . PHE A 1 75 ? -2.029 10.239 12.885 1.00 93.31 75 PHE A N 1
ATOM 586 C CA . PHE A 1 75 ? -3.382 10.429 12.350 1.00 93.31 75 PHE A CA 1
ATOM 587 C C . PHE A 1 75 ? -4.366 9.454 12.994 1.00 93.31 75 PHE A C 1
ATOM 589 O O . PHE A 1 75 ? -5.456 9.863 13.385 1.00 93.31 75 PHE A O 1
ATOM 596 N N . VAL A 1 76 ? -3.967 8.190 13.161 1.00 94.88 76 VAL A N 1
ATOM 597 C CA . VAL A 1 76 ? -4.786 7.171 13.838 1.00 94.88 76 VAL A CA 1
ATOM 598 C C . VAL A 1 76 ? -4.996 7.543 15.302 1.00 94.88 76 VAL A C 1
ATOM 600 O O . VAL A 1 76 ? -6.111 7.453 15.814 1.00 94.88 76 VAL A O 1
ATOM 603 N N . TRP A 1 77 ? -3.933 7.995 15.971 1.00 93.94 77 TRP A N 1
ATOM 604 C CA . TRP A 1 77 ? -4.014 8.469 17.347 1.00 93.94 77 TRP A CA 1
ATOM 605 C C . TRP A 1 77 ? -4.945 9.681 17.477 1.00 93.94 77 TRP A C 1
ATOM 607 O O . TRP A 1 77 ? -5.880 9.635 18.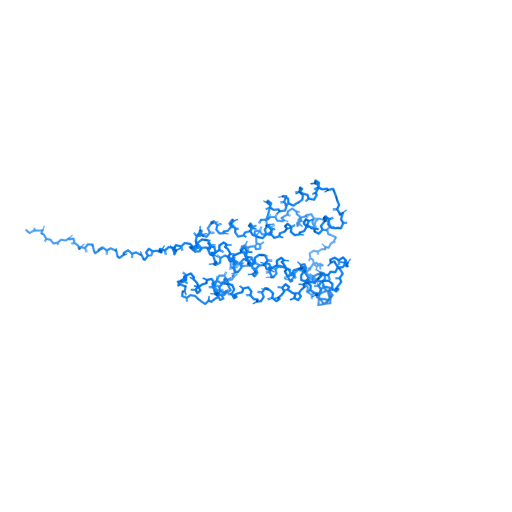270 1.00 93.94 77 TRP A O 1
ATOM 617 N N . ALA A 1 78 ? -4.765 10.719 16.657 1.00 93.06 78 ALA A N 1
ATOM 618 C CA . ALA A 1 78 ? -5.620 11.903 16.679 1.00 93.06 78 ALA A CA 1
ATOM 619 C C . ALA A 1 78 ? -7.086 11.546 16.388 1.00 93.06 78 ALA A C 1
ATOM 621 O O . ALA A 1 78 ? -7.979 11.964 17.120 1.00 93.06 78 ALA A O 1
ATOM 622 N N . TRP A 1 79 ? -7.342 10.721 15.367 1.00 94.00 79 TRP A N 1
ATOM 623 C CA . TRP A 1 79 ? -8.684 10.229 15.052 1.00 94.00 79 TRP A CA 1
ATOM 624 C C . TRP A 1 79 ? -9.318 9.498 16.243 1.00 94.00 79 TRP A C 1
ATOM 626 O O . TRP A 1 79 ? -10.483 9.746 16.556 1.00 94.00 79 TRP A O 1
ATOM 636 N N . ARG A 1 80 ? -8.559 8.654 16.954 1.00 91.56 80 ARG A N 1
ATOM 637 C CA . ARG A 1 80 ? -9.036 7.951 18.156 1.00 91.56 80 ARG A CA 1
ATOM 638 C C . ARG A 1 80 ? -9.450 8.926 19.259 1.00 91.56 80 ARG A C 1
ATOM 640 O O . ARG A 1 80 ? -10.514 8.742 19.845 1.00 91.56 80 ARG A O 1
ATOM 647 N N . GLU A 1 81 ? -8.638 9.948 19.524 1.00 90.75 81 GLU A N 1
ATOM 648 C CA . GLU A 1 81 ? -8.937 10.960 20.548 1.00 90.75 81 GLU A CA 1
ATOM 649 C C . GLU A 1 81 ? -10.181 11.785 20.183 1.00 90.75 81 GLU A C 1
ATOM 651 O O . GLU A 1 81 ? -11.058 11.980 21.022 1.00 90.75 81 GLU A O 1
ATOM 656 N N . PHE A 1 82 ? -10.311 12.216 18.922 1.00 89.19 82 PHE A N 1
ATOM 657 C CA . PHE A 1 82 ? -11.455 13.023 18.476 1.00 89.19 82 PHE A CA 1
ATOM 658 C C . PHE A 1 82 ? -12.774 12.249 18.434 1.00 89.19 82 PHE A C 1
ATOM 660 O O . PHE A 1 82 ? -13.830 12.814 18.706 1.00 89.19 82 PHE A O 1
ATOM 667 N N . THR A 1 83 ? -12.728 10.969 18.073 1.00 87.19 83 THR A N 1
ATOM 668 C CA . THR A 1 83 ? -13.934 10.141 17.925 1.00 87.19 83 THR A CA 1
ATOM 669 C C . THR A 1 83 ? -14.351 9.457 19.222 1.00 87.19 83 THR A C 1
ATOM 671 O O . THR A 1 83 ? -15.464 8.943 19.316 1.00 87.19 83 THR A O 1
ATOM 674 N N . GLY A 1 84 ? -13.471 9.425 20.227 1.00 81.94 84 GLY A N 1
ATOM 675 C CA . GLY A 1 84 ? -13.737 8.782 21.511 1.00 81.94 84 GLY A CA 1
ATOM 676 C C . GLY A 1 84 ? -13.920 7.264 21.420 1.00 81.94 84 GLY A C 1
ATOM 677 O O . GLY A 1 84 ? -14.412 6.657 22.376 1.00 81.94 84 GLY A O 1
ATOM 678 N N . VAL A 1 85 ? -13.539 6.631 20.300 1.00 81.62 85 VAL A N 1
ATOM 679 C CA . VAL A 1 85 ? -13.668 5.180 20.104 1.00 81.62 85 VAL A CA 1
ATOM 680 C C . VAL A 1 85 ? -12.754 4.462 21.099 1.00 81.62 85 VAL A C 1
ATOM 682 O O . VAL A 1 85 ? -11.528 4.405 20.957 1.00 81.62 85 VAL A O 1
ATOM 685 N N . ARG A 1 86 ? -13.370 3.901 22.144 1.00 74.25 86 ARG A N 1
ATOM 686 C CA . ARG A 1 86 ? -12.665 3.172 23.200 1.00 74.25 86 ARG A CA 1
ATOM 687 C C . ARG A 1 86 ? -12.307 1.773 22.724 1.00 74.25 86 ARG A C 1
ATOM 689 O O . ARG A 1 86 ? -13.108 0.848 22.789 1.00 74.25 86 ARG A O 1
ATOM 696 N N . THR A 1 87 ? -11.068 1.614 22.284 1.00 74.81 87 THR A N 1
ATOM 697 C CA . THR A 1 87 ? -10.439 0.304 22.119 1.00 74.81 87 THR A CA 1
ATOM 698 C C . THR A 1 87 ? -9.552 0.020 23.329 1.00 74.81 87 THR A C 1
ATOM 700 O O . THR A 1 87 ? -8.761 0.871 23.735 1.00 74.81 87 THR A O 1
ATOM 703 N N . ASN A 1 88 ? -9.653 -1.182 23.904 1.00 77.31 88 ASN A N 1
ATOM 704 C CA . ASN A 1 88 ? -8.746 -1.636 24.973 1.00 77.31 88 ASN A CA 1
ATOM 705 C C . ASN A 1 88 ? -7.344 -2.000 24.443 1.00 77.31 88 ASN A C 1
ATOM 707 O O . ASN A 1 88 ? -6.464 -2.393 25.202 1.00 77.31 88 ASN A O 1
ATOM 711 N N . SER A 1 89 ? -7.136 -1.898 23.130 1.00 83.31 89 SER A N 1
ATOM 712 C CA . SER A 1 89 ? -5.901 -2.260 22.443 1.00 83.31 89 SER A CA 1
ATOM 713 C C . SER A 1 89 ? -4.915 -1.091 22.386 1.00 83.31 89 SER A C 1
ATOM 715 O O . SER A 1 89 ? -5.298 0.082 22.377 1.00 83.31 89 SER A O 1
ATOM 717 N N . SER A 1 90 ? -3.622 -1.413 22.308 1.00 91.25 90 SER A N 1
ATOM 718 C CA . SER A 1 90 ? -2.581 -0.428 22.003 1.00 91.25 90 SER A CA 1
ATOM 719 C C . SER A 1 90 ? -2.730 0.102 20.569 1.00 91.25 90 SER A C 1
ATOM 721 O O . SER A 1 90 ? -3.336 -0.550 19.718 1.00 91.25 90 SER A O 1
ATOM 723 N N . LEU A 1 91 ? -2.148 1.272 20.279 1.00 91.06 91 LEU A N 1
ATOM 724 C CA . LEU A 1 91 ? -2.173 1.868 18.935 1.00 91.06 91 LEU A CA 1
ATOM 725 C C . LEU A 1 91 ? -1.574 0.921 17.878 1.00 91.06 91 LEU A C 1
ATOM 727 O O . LEU A 1 91 ? -2.145 0.749 16.808 1.00 91.06 91 LEU A O 1
ATOM 731 N N . LEU A 1 92 ? -0.469 0.246 18.212 1.00 91.44 92 LEU A N 1
ATOM 732 C CA . LEU A 1 92 ? 0.182 -0.741 17.343 1.00 91.44 92 LEU A CA 1
ATOM 733 C C . LEU A 1 92 ? -0.732 -1.936 17.049 1.00 91.44 92 LEU A C 1
ATOM 735 O O . LEU A 1 92 ? -0.873 -2.335 15.896 1.00 91.44 92 LEU A O 1
ATOM 739 N N . ALA A 1 93 ? -1.403 -2.467 18.076 1.00 91.25 93 ALA A N 1
ATOM 740 C CA . ALA A 1 93 ? -2.344 -3.567 17.901 1.00 91.25 93 ALA A CA 1
ATOM 741 C C . ALA A 1 93 ? -3.565 -3.147 17.065 1.00 91.25 93 ALA A C 1
ATOM 743 O O . ALA A 1 93 ? -4.054 -3.941 16.262 1.00 91.25 93 ALA A O 1
ATOM 744 N N . LEU A 1 94 ? -4.025 -1.898 17.211 1.00 91.44 94 LEU A N 1
ATOM 745 C CA . LEU A 1 94 ? -5.099 -1.321 16.399 1.00 91.44 94 LEU A CA 1
ATOM 746 C C . LEU A 1 94 ? -4.696 -1.208 14.919 1.00 91.44 94 LEU A C 1
ATOM 748 O O . LEU A 1 94 ? -5.500 -1.509 14.044 1.00 91.44 94 LEU A O 1
ATOM 752 N N . MET A 1 95 ? -3.438 -0.862 14.645 1.00 93.31 95 MET A N 1
ATOM 753 C CA . MET A 1 95 ? -2.859 -0.857 13.297 1.00 93.31 95 MET A CA 1
ATOM 754 C C . MET A 1 95 ? -2.600 -2.264 12.725 1.00 93.31 95 MET A C 1
ATOM 756 O O . MET A 1 95 ? -2.119 -2.403 11.604 1.00 93.31 95 MET A O 1
ATOM 760 N N . GLY A 1 96 ? -2.889 -3.325 13.486 1.00 90.62 96 GLY A N 1
ATOM 761 C CA . GLY A 1 96 ? -2.665 -4.712 13.074 1.00 90.62 96 GLY A CA 1
ATOM 762 C C . GLY A 1 96 ? -1.248 -5.232 13.328 1.00 90.62 96 GLY A C 1
ATOM 763 O O . GLY A 1 96 ? -0.954 -6.371 12.971 1.00 90.62 96 GLY A O 1
ATOM 764 N N . ILE A 1 97 ? -0.381 -4.453 13.983 1.00 91.50 97 ILE A N 1
ATOM 765 C CA . ILE A 1 97 ? 0.966 -4.883 14.374 1.00 91.50 97 ILE A CA 1
ATOM 766 C C . ILE A 1 97 ? 0.846 -5.712 15.654 1.00 91.50 97 ILE A C 1
ATOM 768 O O . ILE A 1 97 ? 0.835 -5.188 16.771 1.00 91.50 97 ILE A O 1
ATOM 772 N N . ARG A 1 98 ? 0.719 -7.028 15.478 1.00 91.94 98 ARG A N 1
ATOM 773 C CA . ARG A 1 98 ? 0.616 -8.011 16.560 1.00 91.94 98 ARG A CA 1
ATOM 774 C C . ARG A 1 98 ? 1.247 -9.339 16.155 1.00 91.94 98 ARG A C 1
ATOM 776 O O . ARG A 1 98 ? 1.343 -9.651 14.972 1.00 91.94 98 ARG A O 1
ATOM 783 N N . LEU A 1 99 ? 1.636 -10.132 17.149 1.00 92.00 99 LEU A N 1
ATOM 784 C CA . LEU A 1 99 ? 2.126 -11.497 16.934 1.00 92.00 99 LEU A CA 1
ATOM 785 C C . LEU A 1 99 ? 0.973 -12.508 16.814 1.00 92.00 99 LEU A C 1
ATOM 787 O O . LEU A 1 99 ? 1.123 -13.555 16.183 1.00 92.00 99 LEU A O 1
ATOM 791 N N . ASP A 1 100 ? -0.194 -12.178 17.372 1.00 93.12 100 ASP A N 1
ATOM 792 C CA . ASP A 1 100 ? -1.369 -13.045 17.344 1.00 93.12 100 ASP A CA 1
ATOM 793 C C . ASP A 1 100 ? -1.904 -13.215 15.921 1.00 93.12 100 ASP A C 1
ATOM 795 O O . ASP A 1 100 ? -2.362 -12.265 15.272 1.00 93.12 100 ASP A O 1
ATOM 799 N N . GLY A 1 101 ? -1.872 -14.458 15.440 1.00 92.31 101 GLY A N 1
ATOM 800 C CA . GLY A 1 101 ? -2.271 -14.784 14.075 1.00 92.31 101 GLY A CA 1
ATOM 801 C C . GLY A 1 101 ? -1.242 -14.374 13.017 1.00 92.31 101 GLY A C 1
ATOM 802 O O . GLY A 1 101 ? -1.618 -14.205 11.860 1.00 92.31 101 GLY A O 1
ATOM 803 N N . LEU A 1 102 ? 0.044 -14.244 13.372 1.00 93.00 102 LEU A N 1
ATOM 804 C CA . LEU A 1 102 ? 1.105 -13.918 12.411 1.00 93.00 102 LEU A CA 1
ATOM 805 C C . LEU A 1 102 ? 1.181 -14.927 11.251 1.00 93.00 102 LEU A C 1
ATOM 807 O O . LEU A 1 102 ? 1.298 -14.528 10.099 1.00 93.00 102 LEU A O 1
ATOM 811 N N . ILE A 1 103 ? 1.051 -16.229 11.535 1.00 95.62 103 ILE A N 1
ATOM 812 C CA . ILE A 1 103 ? 1.085 -17.273 10.497 1.00 95.62 103 ILE A CA 1
ATOM 813 C C . ILE A 1 103 ? -0.017 -17.059 9.444 1.00 95.62 103 ILE A C 1
ATOM 815 O O . ILE A 1 103 ? 0.330 -16.905 8.274 1.00 95.62 103 ILE A O 1
ATOM 819 N N . PRO A 1 104 ? -1.321 -16.993 9.790 1.00 95.50 104 PRO A N 1
ATOM 820 C CA . PRO A 1 104 ? -2.351 -16.729 8.786 1.00 95.50 104 PRO A CA 1
ATOM 821 C C . PRO A 1 104 ? -2.217 -15.343 8.138 1.00 95.50 104 PRO A C 1
ATOM 823 O O . PRO A 1 104 ? -2.540 -15.211 6.960 1.00 95.50 104 PRO A O 1
ATOM 826 N N . ALA A 1 105 ? -1.698 -14.335 8.851 1.00 92.19 105 ALA A N 1
ATOM 827 C CA . ALA A 1 105 ? -1.445 -13.004 8.292 1.00 92.19 105 ALA A CA 1
ATOM 828 C C . ALA A 1 105 ? -0.344 -12.987 7.215 1.00 92.19 105 ALA A C 1
ATOM 830 O O . ALA A 1 105 ? -0.375 -12.123 6.347 1.00 92.19 105 ALA A O 1
ATOM 831 N N . ILE A 1 106 ? 0.597 -13.936 7.240 1.00 93.81 106 ILE A N 1
ATOM 832 C CA . ILE A 1 106 ? 1.622 -14.108 6.198 1.00 93.81 106 ILE A CA 1
ATOM 833 C C . ILE A 1 106 ? 1.108 -15.043 5.099 1.00 93.81 106 ILE A C 1
ATOM 835 O O . ILE A 1 106 ? 1.186 -14.725 3.914 1.00 93.81 106 ILE A O 1
ATOM 839 N N . VAL A 1 107 ? 0.570 -16.202 5.485 1.00 96.75 107 VAL A N 1
ATOM 840 C CA . VAL A 1 107 ? 0.236 -17.283 4.548 1.00 96.75 107 VAL A CA 1
ATOM 841 C C . VAL A 1 107 ? -0.945 -16.919 3.653 1.00 96.75 107 VAL A C 1
ATOM 843 O O . VAL A 1 107 ? -0.875 -17.167 2.453 1.00 96.75 107 VAL A O 1
ATOM 846 N N . LEU A 1 108 ? -2.022 -16.334 4.192 1.00 95.88 108 LEU A N 1
ATOM 847 C CA . LEU A 1 108 ? -3.226 -16.064 3.396 1.00 95.88 108 LEU A CA 1
ATOM 848 C C . LEU A 1 108 ? -2.994 -14.986 2.325 1.00 95.88 108 LEU A C 1
ATOM 850 O O . LEU A 1 108 ? -3.349 -15.247 1.174 1.00 95.88 108 LEU A O 1
ATOM 854 N N . PRO A 1 109 ? -2.377 -13.821 2.624 1.00 93.31 109 PRO A N 1
ATOM 855 C CA . PRO A 1 109 ? -2.077 -12.838 1.587 1.00 93.31 109 PRO A CA 1
ATOM 856 C C . PRO A 1 109 ? -1.068 -13.362 0.566 1.00 93.31 109 PRO A C 1
ATOM 858 O O . PRO A 1 109 ? -1.242 -13.111 -0.622 1.00 93.31 109 PRO A O 1
ATOM 861 N N . LEU A 1 110 ? -0.058 -14.131 0.994 1.00 94.81 110 LEU A N 1
ATOM 862 C CA . LEU A 1 110 ? 0.911 -14.730 0.074 1.00 94.81 110 LEU A CA 1
ATOM 863 C C . LEU A 1 110 ? 0.254 -15.755 -0.858 1.00 94.81 110 LEU A C 1
ATOM 865 O O . LEU A 1 110 ? 0.512 -15.759 -2.055 1.00 94.81 110 LEU A O 1
ATOM 869 N N . LEU A 1 111 ? -0.620 -16.615 -0.337 1.00 96.94 111 LEU A N 1
ATOM 870 C CA . LEU A 1 111 ? -1.343 -17.575 -1.166 1.00 96.94 111 LEU A CA 1
ATOM 871 C C . LEU A 1 111 ? -2.261 -16.855 -2.160 1.00 96.94 111 LEU A C 1
ATOM 873 O O . LEU A 1 111 ? -2.286 -17.207 -3.337 1.00 96.94 111 LEU A O 1
ATOM 877 N N . LEU A 1 112 ? -2.982 -15.830 -1.699 1.00 94.75 112 LEU A N 1
ATOM 878 C CA . LEU A 1 112 ? -3.851 -15.029 -2.554 1.00 94.75 112 LEU A CA 1
ATOM 879 C C . LEU A 1 112 ? -3.059 -14.353 -3.682 1.00 94.75 112 LEU A C 1
ATOM 881 O O . LEU A 1 112 ? -3.478 -14.427 -4.835 1.00 94.75 112 LEU A O 1
ATOM 885 N N . THR A 1 113 ? -1.904 -13.746 -3.386 1.00 93.81 113 THR A N 1
ATOM 886 C CA . THR A 1 113 ? -1.062 -13.125 -4.421 1.00 93.81 113 THR A CA 1
ATOM 887 C C . THR A 1 113 ? -0.510 -14.159 -5.396 1.00 93.81 113 THR A C 1
ATOM 889 O O . THR A 1 113 ? -0.563 -13.930 -6.602 1.00 93.81 113 THR A O 1
ATOM 892 N N . MET A 1 114 ? -0.073 -15.330 -4.926 1.00 94.19 114 MET A N 1
ATOM 893 C CA . MET A 1 114 ? 0.382 -16.412 -5.810 1.00 94.19 114 MET A CA 1
ATOM 894 C C . MET A 1 114 ? -0.724 -16.901 -6.754 1.00 94.19 114 MET A C 1
ATOM 896 O O . MET A 1 114 ? -0.449 -17.171 -7.921 1.00 94.19 114 MET A O 1
ATOM 900 N N . VAL A 1 115 ? -1.974 -16.978 -6.285 1.00 96.44 115 VAL A N 1
ATOM 901 C CA . VAL A 1 115 ? -3.127 -17.352 -7.123 1.00 96.44 115 VAL A CA 1
ATOM 902 C C . VAL A 1 115 ? -3.449 -16.259 -8.145 1.00 96.44 115 VAL A C 1
ATOM 904 O O . VAL A 1 115 ? -3.611 -16.562 -9.326 1.00 96.44 115 VAL A O 1
ATOM 907 N N . LEU A 1 116 ? -3.509 -14.992 -7.721 1.00 92.56 116 LEU A N 1
ATOM 908 C CA . LEU A 1 116 ? -3.826 -13.865 -8.609 1.00 92.56 116 LEU A CA 1
ATOM 909 C C . LEU A 1 116 ? -2.758 -13.653 -9.692 1.00 92.56 116 LEU A C 1
ATOM 911 O O . LEU A 1 116 ? -3.090 -13.330 -10.832 1.00 92.56 116 LEU A O 1
ATOM 915 N N . PHE A 1 117 ? -1.486 -13.876 -9.358 1.00 93.75 117 PHE A N 1
ATOM 916 C CA . PHE A 1 117 ? -0.354 -13.713 -10.272 1.00 93.75 117 PHE A CA 1
ATOM 917 C C . PHE A 1 117 ? 0.156 -15.037 -10.852 1.00 93.75 117 PHE A C 1
ATOM 919 O O . PHE A 1 117 ? 1.254 -15.080 -11.410 1.00 93.75 117 PHE A O 1
ATOM 926 N N . LEU A 1 118 ? -0.642 -16.109 -10.790 1.00 94.31 118 LEU A N 1
ATOM 927 C CA . LEU A 1 118 ? -0.234 -17.430 -11.269 1.00 94.31 118 LEU A CA 1
ATOM 928 C C . LEU A 1 118 ? 0.192 -17.408 -12.744 1.00 94.31 118 LEU A C 1
ATOM 930 O O . LEU A 1 118 ? 1.193 -18.019 -13.097 1.00 94.31 118 LEU A O 1
ATOM 934 N N . GLY A 1 119 ? -0.527 -16.669 -13.595 1.00 94.31 119 GLY A N 1
ATOM 935 C CA . GLY A 1 119 ? -0.197 -16.523 -15.017 1.00 94.31 119 GLY A CA 1
ATOM 936 C C . GLY A 1 119 ? 1.205 -15.938 -15.246 1.00 94.31 119 GLY A C 1
ATOM 937 O O . GLY A 1 119 ? 2.052 -16.629 -15.811 1.00 94.31 119 GLY A O 1
ATOM 938 N N . PRO A 1 120 ? 1.489 -14.705 -14.779 1.00 93.25 120 PRO A N 1
ATOM 939 C CA . PRO A 1 120 ? 2.827 -14.114 -14.857 1.00 93.25 120 PRO A CA 1
ATOM 940 C C . PRO A 1 120 ? 3.932 -14.962 -14.214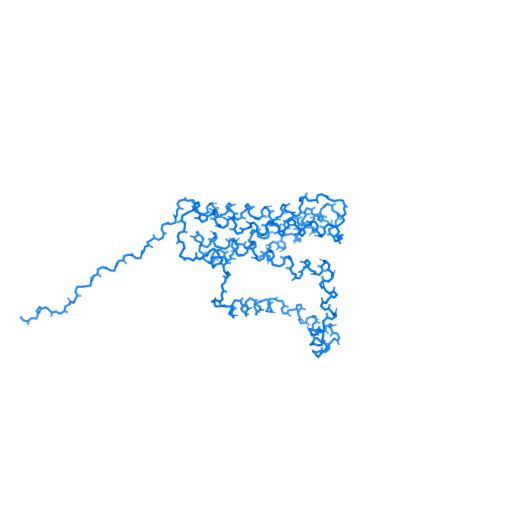 1.00 93.25 120 PRO A C 1
ATOM 942 O O . PRO A 1 120 ? 5.032 -15.029 -14.756 1.00 93.25 120 PRO A O 1
ATOM 945 N N . LEU A 1 121 ? 3.651 -15.634 -13.091 1.00 90.56 121 LEU A N 1
ATOM 946 C CA . LEU A 1 121 ? 4.613 -16.527 -12.437 1.00 90.56 121 LEU A CA 1
ATOM 947 C C . LEU A 1 121 ? 4.939 -17.752 -13.299 1.00 90.56 121 LEU A C 1
ATOM 949 O O . LEU A 1 121 ? 6.105 -18.127 -13.399 1.00 90.56 121 LEU A O 1
ATOM 953 N N . MET A 1 122 ? 3.938 -18.350 -13.951 1.00 89.94 122 MET A N 1
ATOM 954 C CA . MET A 1 122 ? 4.147 -19.464 -14.880 1.00 89.94 122 MET A CA 1
ATOM 955 C C . MET A 1 122 ? 4.896 -19.020 -16.134 1.00 89.94 122 MET A C 1
ATOM 957 O O . MET A 1 122 ? 5.808 -19.718 -16.564 1.00 89.94 122 MET A O 1
ATOM 961 N N . GLN A 1 123 ? 4.574 -17.844 -16.678 1.00 92.75 123 GLN A N 1
ATOM 962 C CA . GLN A 1 123 ? 5.313 -17.268 -17.803 1.00 92.75 123 GLN A CA 1
ATOM 963 C C . GLN A 1 123 ? 6.790 -17.072 -17.439 1.00 92.75 123 GLN A C 1
ATOM 965 O O . GLN A 1 123 ? 7.670 -17.515 -18.170 1.00 92.75 123 GLN A O 1
ATOM 970 N N . LEU A 1 124 ? 7.063 -16.489 -16.266 1.00 88.69 124 LEU A N 1
ATOM 971 C CA . LEU A 1 124 ? 8.425 -16.326 -15.766 1.00 88.69 124 LEU A CA 1
ATOM 972 C C . LEU A 1 124 ? 9.122 -17.679 -15.575 1.00 88.69 124 LEU A C 1
ATOM 974 O O . LEU A 1 124 ? 10.287 -17.805 -15.926 1.00 88.69 124 LEU A O 1
ATOM 978 N N . ALA A 1 125 ? 8.429 -18.691 -15.050 1.00 86.69 125 ALA A N 1
ATOM 979 C CA . ALA A 1 125 ? 8.997 -20.023 -14.852 1.00 86.69 125 ALA A CA 1
ATOM 980 C C . ALA A 1 125 ? 9.329 -20.744 -16.171 1.00 86.69 125 ALA A C 1
ATOM 982 O O . ALA A 1 125 ? 10.291 -21.505 -16.212 1.00 86.69 125 ALA A O 1
ATOM 983 N N . ILE A 1 126 ? 8.553 -20.511 -17.235 1.00 88.94 126 ILE A N 1
ATOM 984 C CA . ILE A 1 126 ? 8.789 -21.086 -18.569 1.00 88.94 126 ILE A CA 1
ATOM 985 C C . ILE A 1 126 ? 9.920 -20.348 -19.295 1.00 88.94 126 ILE A C 1
ATOM 987 O O . ILE A 1 126 ? 10.779 -20.987 -19.901 1.00 88.94 126 ILE A O 1
ATOM 991 N N . ASP A 1 127 ? 9.925 -19.014 -19.233 1.00 90.38 127 ASP A N 1
ATOM 992 C CA . ASP A 1 127 ? 10.895 -18.176 -19.946 1.00 90.38 127 ASP A CA 1
ATOM 993 C C . ASP A 1 127 ? 12.266 -18.136 -19.247 1.00 90.38 127 ASP A C 1
ATOM 995 O O . ASP A 1 127 ? 13.276 -17.794 -19.869 1.00 90.38 127 ASP A O 1
ATOM 999 N N . CYS A 1 128 ? 12.331 -18.457 -17.949 1.00 82.19 128 CYS A N 1
ATOM 1000 C CA . CYS A 1 128 ? 13.579 -18.426 -17.199 1.00 82.19 128 CYS A CA 1
ATOM 1001 C C . CYS A 1 128 ? 14.410 -19.693 -17.469 1.00 82.19 128 CYS A C 1
ATOM 1003 O O . CYS A 1 128 ? 13.972 -20.796 -17.151 1.00 82.19 128 CYS A O 1
ATOM 1005 N N . PRO A 1 129 ? 15.655 -19.566 -17.965 1.00 81.94 129 PRO A N 1
ATOM 1006 C CA . PRO A 1 129 ? 16.536 -20.716 -18.164 1.00 81.94 129 PRO A CA 1
ATOM 1007 C C . PRO A 1 129 ? 17.096 -21.272 -16.843 1.00 81.94 129 PRO A C 1
ATOM 1009 O O . PRO A 1 129 ? 17.885 -22.215 -16.863 1.00 81.94 129 PRO A O 1
ATOM 1012 N N . TRP A 1 130 ? 16.760 -20.662 -15.700 1.00 84.31 130 TRP A N 1
ATOM 1013 C CA . TRP A 1 130 ? 17.273 -21.059 -14.394 1.00 84.31 130 TRP A CA 1
ATOM 1014 C C . TRP A 1 130 ? 16.622 -22.349 -13.928 1.00 84.31 130 TRP A C 1
ATOM 1016 O O . TRP A 1 130 ? 15.399 -22.493 -13.918 1.00 84.31 130 TRP A O 1
ATOM 1026 N N . THR A 1 131 ?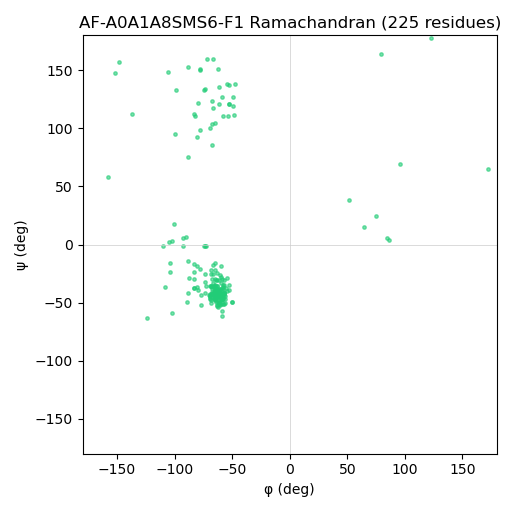 17.448 -23.272 -13.451 1.00 84.88 131 THR A N 1
ATOM 1027 C CA . THR A 1 131 ? 16.924 -24.411 -12.710 1.00 84.88 131 THR A CA 1
ATOM 1028 C C . THR A 1 131 ? 16.441 -23.953 -11.334 1.00 84.88 131 THR A C 1
ATOM 1030 O O . THR A 1 131 ? 16.885 -22.938 -10.793 1.00 84.88 131 THR A O 1
ATOM 1033 N N . PHE A 1 132 ? 15.570 -24.744 -10.707 1.00 83.12 132 PHE A N 1
ATOM 1034 C CA . PHE A 1 132 ? 15.155 -24.510 -9.320 1.00 83.12 132 PHE A CA 1
ATOM 1035 C C . PHE A 1 132 ? 16.356 -24.365 -8.360 1.00 83.12 132 PHE A C 1
ATOM 1037 O O . PHE A 1 132 ? 16.333 -23.551 -7.438 1.00 83.12 132 PHE A O 1
ATOM 1044 N N . ILE A 1 133 ? 17.437 -25.112 -8.613 1.00 88.00 133 ILE A N 1
ATOM 1045 C CA . ILE A 1 133 ? 18.676 -25.063 -7.827 1.00 88.00 133 ILE A CA 1
ATOM 1046 C C . ILE A 1 133 ? 19.385 -23.714 -7.999 1.00 88.00 133 ILE A C 1
ATOM 1048 O O . ILE A 1 133 ? 19.906 -23.182 -7.020 1.00 88.00 133 ILE A O 1
ATOM 1052 N N . ASP A 1 134 ? 19.386 -23.141 -9.203 1.00 89.38 134 ASP A N 1
ATOM 1053 C CA . ASP A 1 134 ? 19.966 -21.816 -9.450 1.00 89.38 134 ASP A CA 1
ATOM 1054 C C . ASP A 1 134 ? 19.187 -20.730 -8.703 1.00 89.38 134 ASP A C 1
ATOM 1056 O O . ASP A 1 134 ? 19.792 -19.871 -8.062 1.00 89.38 134 ASP A O 1
ATOM 1060 N N . GLY A 1 135 ? 17.854 -20.834 -8.678 1.00 87.19 135 GLY A N 1
ATOM 1061 C CA . GLY A 1 135 ? 17.002 -19.964 -7.865 1.00 87.19 135 GLY A CA 1
ATOM 1062 C C . GLY A 1 135 ? 17.337 -20.037 -6.371 1.00 87.19 135 GLY A C 1
ATOM 1063 O O . GLY A 1 135 ? 17.509 -19.000 -5.730 1.00 87.19 135 GLY A O 1
ATOM 1064 N N . ILE A 1 136 ? 17.509 -21.247 -5.822 1.00 89.06 136 ILE A N 1
ATOM 1065 C CA . ILE A 1 136 ? 17.943 -21.431 -4.426 1.00 89.06 136 ILE A CA 1
ATOM 1066 C C . ILE A 1 136 ? 19.327 -20.816 -4.197 1.00 89.06 136 ILE A C 1
ATOM 1068 O O . ILE A 1 136 ? 19.528 -20.121 -3.204 1.00 89.06 136 ILE A O 1
ATOM 1072 N N . ARG A 1 137 ? 20.288 -21.041 -5.101 1.00 92.69 137 ARG A N 1
ATOM 1073 C CA . ARG A 1 137 ? 21.643 -20.484 -4.965 1.00 92.69 137 ARG A CA 1
ATOM 1074 C C . ARG A 1 137 ? 21.620 -18.963 -4.894 1.00 92.69 137 ARG A C 1
ATOM 1076 O O . ARG A 1 137 ? 22.244 -18.406 -3.999 1.00 92.69 137 ARG A O 1
ATOM 1083 N N . VAL A 1 138 ? 20.873 -18.311 -5.784 1.00 90.88 138 VAL A N 1
ATOM 1084 C CA . VAL A 1 138 ? 20.726 -16.848 -5.788 1.00 90.88 138 VAL A CA 1
ATOM 1085 C C . VAL A 1 138 ? 20.023 -16.363 -4.520 1.00 90.88 138 VAL A C 1
ATOM 1087 O O . VAL A 1 138 ? 20.461 -15.387 -3.916 1.00 90.88 138 VAL A O 1
ATOM 1090 N N . ALA A 1 139 ? 18.987 -17.072 -4.058 1.00 90.12 139 ALA A N 1
ATOM 1091 C CA . ALA A 1 139 ? 18.283 -16.723 -2.824 1.00 90.12 139 ALA A CA 1
ATOM 1092 C C . ALA A 1 139 ? 19.207 -16.714 -1.592 1.00 90.12 139 ALA A C 1
ATOM 1094 O O . ALA A 1 139 ? 18.985 -15.919 -0.679 1.00 90.12 139 ALA A O 1
ATOM 1095 N N . PHE A 1 140 ? 20.259 -17.538 -1.580 1.00 94.69 140 PHE A N 1
ATOM 1096 C CA . PHE A 1 140 ? 21.237 -17.607 -0.491 1.00 94.69 140 PHE A CA 1
ATOM 1097 C C . PHE A 1 140 ? 22.573 -16.901 -0.779 1.00 94.69 140 PHE A C 1
ATOM 1099 O O . PHE A 1 140 ? 23.449 -16.944 0.083 1.00 94.69 140 PHE A O 1
ATOM 1106 N N . ASP A 1 141 ? 22.754 -16.239 -1.928 1.00 95.25 141 ASP A N 1
ATOM 1107 C CA . ASP A 1 141 ? 23.997 -15.527 -2.261 1.00 95.25 141 ASP A CA 1
ATOM 1108 C C . ASP A 1 141 ? 24.026 -14.120 -1.627 1.00 95.25 141 ASP A C 1
ATOM 1110 O O . ASP A 1 141 ? 23.300 -13.225 -2.074 1.00 95.25 141 ASP A O 1
ATOM 1114 N N . PRO A 1 142 ? 24.888 -13.853 -0.624 1.00 94.56 142 PRO A N 1
ATOM 1115 C CA . PRO A 1 142 ? 24.963 -12.541 0.017 1.00 94.56 142 PRO A CA 1
ATOM 1116 C C . PRO A 1 142 ? 25.400 -11.430 -0.944 1.00 94.56 142 PRO A C 1
ATOM 1118 O O . PRO A 1 142 ? 24.995 -10.278 -0.778 1.00 94.56 142 PRO A O 1
ATOM 1121 N N . SER A 1 143 ? 26.216 -11.761 -1.948 1.00 94.75 143 SER A N 1
ATOM 1122 C CA . SER A 1 143 ? 26.756 -10.784 -2.901 1.00 94.75 143 SER A CA 1
ATOM 1123 C C . SER A 1 143 ? 25.642 -10.227 -3.781 1.00 94.75 143 SER A C 1
ATOM 1125 O O . SER A 1 143 ? 25.556 -9.014 -3.984 1.00 94.75 143 SER A O 1
ATOM 1127 N N . PHE A 1 144 ? 24.747 -11.105 -4.242 1.00 93.62 144 PHE A N 1
ATOM 1128 C CA . PHE A 1 144 ? 23.546 -10.729 -4.981 1.00 93.62 144 PHE A CA 1
ATOM 1129 C C . PHE A 1 144 ? 22.675 -9.758 -4.175 1.00 93.62 144 PHE A C 1
ATOM 1131 O O . PHE A 1 144 ? 22.351 -8.668 -4.650 1.00 93.62 144 PHE A O 1
ATOM 1138 N N . TRP A 1 145 ? 22.365 -10.096 -2.920 1.00 94.31 145 TRP A N 1
ATOM 1139 C CA . TRP A 1 145 ? 21.550 -9.232 -2.062 1.00 94.31 145 TRP A CA 1
ATOM 1140 C C . TRP A 1 145 ? 22.229 -7.898 -1.747 1.00 94.31 145 TRP A C 1
ATOM 1142 O O . TRP A 1 145 ? 21.555 -6.870 -1.697 1.00 94.31 145 TRP A O 1
ATOM 1152 N N . MET A 1 146 ? 23.554 -7.873 -1.593 1.00 94.19 146 MET A N 1
ATOM 1153 C CA . MET A 1 146 ? 24.298 -6.627 -1.395 1.00 94.19 146 MET A CA 1
ATOM 1154 C C . MET A 1 146 ? 24.197 -5.700 -2.616 1.00 94.19 146 MET A C 1
ATOM 1156 O O . MET A 1 146 ? 24.036 -4.489 -2.450 1.00 94.19 146 MET A O 1
ATOM 1160 N N . LEU A 1 147 ? 24.223 -6.253 -3.835 1.00 94.19 147 LEU A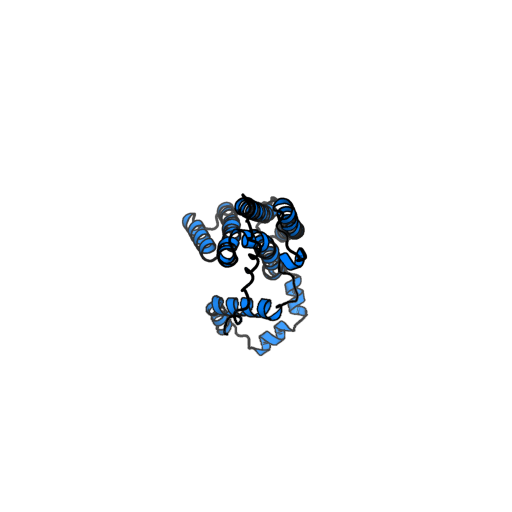 N 1
ATOM 1161 C CA . LEU A 1 147 ? 23.987 -5.493 -5.068 1.00 94.19 147 LEU A CA 1
ATOM 1162 C C . LEU A 1 147 ? 22.550 -4.956 -5.132 1.00 94.19 147 LEU A C 1
ATOM 1164 O O . LEU A 1 147 ? 22.357 -3.775 -5.425 1.00 94.19 147 LEU A O 1
ATOM 1168 N N . CYS A 1 148 ? 21.556 -5.784 -4.799 1.00 93.25 148 CYS A N 1
ATOM 1169 C CA . CYS A 1 148 ? 20.150 -5.374 -4.738 1.00 93.25 148 CYS A CA 1
ATOM 1170 C C . CYS A 1 148 ? 19.921 -4.234 -3.737 1.00 93.25 148 CYS A C 1
ATOM 1172 O O . CYS A 1 148 ? 19.293 -3.231 -4.074 1.00 93.25 148 CYS A O 1
ATOM 1174 N N . LEU A 1 149 ? 20.473 -4.348 -2.526 1.00 91.75 149 LEU A N 1
ATOM 1175 C CA . LEU A 1 149 ? 20.367 -3.318 -1.489 1.00 91.75 149 LEU A CA 1
ATOM 1176 C C . LEU A 1 149 ? 21.137 -2.035 -1.844 1.00 91.75 149 LEU A C 1
ATOM 1178 O O . LEU A 1 149 ? 20.774 -0.954 -1.378 1.00 91.75 149 LEU A O 1
ATOM 1182 N N . GLY A 1 150 ? 22.176 -2.135 -2.678 1.00 90.94 150 GLY A N 1
ATOM 1183 C CA . GLY A 1 150 ? 22.893 -0.985 -3.229 1.00 90.94 150 GLY A CA 1
ATOM 1184 C C . GLY A 1 150 ? 22.117 -0.229 -4.316 1.00 90.94 150 GLY A C 1
ATOM 1185 O O . GLY A 1 150 ? 22.341 0.972 -4.504 1.00 90.94 150 GLY A O 1
ATOM 1186 N N . ASP A 1 151 ? 21.189 -0.890 -5.017 1.00 92.94 151 ASP A N 1
ATOM 1187 C CA . ASP A 1 151 ? 20.364 -0.266 -6.051 1.00 92.94 151 ASP A CA 1
ATOM 1188 C C . ASP A 1 151 ? 19.143 0.448 -5.450 1.00 92.94 151 ASP A C 1
ATOM 1190 O O . ASP A 1 151 ? 18.177 -0.148 -4.974 1.00 92.94 151 ASP A O 1
ATOM 1194 N N . MET A 1 152 ? 19.147 1.777 -5.555 1.00 89.75 152 MET A N 1
ATOM 1195 C C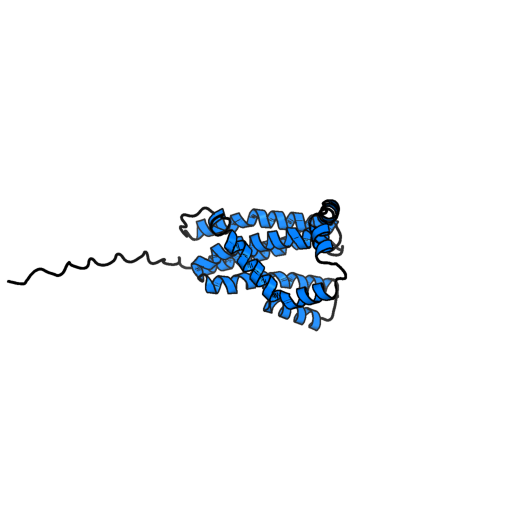A . MET A 1 152 ? 18.068 2.642 -5.072 1.00 89.75 152 MET A CA 1
ATOM 1196 C C . MET A 1 152 ? 16.723 2.370 -5.761 1.00 89.75 152 MET A C 1
ATOM 1198 O O . MET A 1 152 ? 15.672 2.580 -5.151 1.00 89.75 152 MET A O 1
ATOM 1202 N N . ARG A 1 153 ? 16.725 1.929 -7.026 1.00 91.62 153 ARG A N 1
ATOM 1203 C CA . ARG A 1 153 ? 15.488 1.588 -7.750 1.00 91.62 153 ARG A CA 1
ATOM 1204 C C . ARG A 1 153 ? 14.917 0.274 -7.247 1.00 91.62 153 ARG A C 1
ATOM 1206 O O . ARG A 1 153 ? 13.706 0.186 -7.047 1.00 91.62 153 ARG A O 1
ATOM 1213 N N . TRP A 1 154 ? 15.782 -0.710 -7.014 1.00 93.56 154 TRP A N 1
ATOM 1214 C CA . TRP A 1 154 ? 15.389 -1.978 -6.414 1.00 93.56 154 TRP A CA 1
ATOM 1215 C C . TRP A 1 154 ? 14.826 -1.750 -5.011 1.00 93.56 154 TRP A C 1
ATOM 1217 O O . TRP A 1 154 ? 13.691 -2.139 -4.745 1.00 93.56 154 TRP A O 1
ATOM 1227 N N . LEU A 1 155 ? 15.539 -0.995 -4.167 1.00 93.56 155 LEU A N 1
ATOM 1228 C CA . LEU A 1 155 ? 15.092 -0.663 -2.813 1.00 93.56 155 LEU A CA 1
ATOM 1229 C C . LEU A 1 155 ? 13.732 0.053 -2.818 1.00 93.56 155 LEU A C 1
ATOM 1231 O O . LEU A 1 155 ? 12.882 -0.226 -1.974 1.00 93.56 155 LEU A O 1
ATOM 1235 N N . ARG A 1 156 ? 13.493 0.942 -3.794 1.00 91.62 156 ARG A N 1
ATOM 1236 C CA . ARG A 1 156 ? 12.202 1.635 -3.953 1.00 91.62 156 ARG A CA 1
ATOM 1237 C C . ARG A 1 156 ? 11.096 0.642 -4.231 1.00 91.62 156 ARG A C 1
ATOM 1239 O O . ARG A 1 156 ? 10.084 0.667 -3.545 1.00 91.62 156 ARG A O 1
ATOM 1246 N N . ASN A 1 157 ? 11.296 -0.181 -5.253 1.00 92.31 157 ASN A N 1
ATOM 1247 C CA . ASN A 1 157 ? 10.257 -1.046 -5.790 1.00 92.31 157 ASN A CA 1
ATOM 1248 C C . ASN A 1 157 ? 9.960 -2.239 -4.872 1.00 92.31 157 ASN A C 1
ATOM 1250 O O . ASN A 1 157 ? 8.829 -2.701 -4.853 1.00 92.31 157 ASN A O 1
ATOM 1254 N N . GLN A 1 158 ? 10.962 -2.745 -4.149 1.00 93.38 158 GLN A N 1
ATOM 1255 C CA . GLN A 1 158 ? 10.852 -4.002 -3.400 1.00 93.38 158 GLN A CA 1
ATOM 1256 C C . GLN A 1 158 ? 10.685 -3.809 -1.893 1.00 93.38 158 GLN A C 1
ATOM 1258 O O . GLN A 1 158 ? 10.168 -4.698 -1.227 1.00 93.38 158 GLN A O 1
ATOM 1263 N N . VAL A 1 159 ? 11.123 -2.672 -1.341 1.00 94.06 159 VAL A N 1
ATOM 1264 C CA . VAL A 1 159 ? 11.125 -2.456 0.114 1.00 94.06 159 VAL A CA 1
ATOM 1265 C C . VAL A 1 159 ? 10.350 -1.203 0.486 1.00 94.06 159 VAL A C 1
ATOM 1267 O O . VAL A 1 159 ? 9.332 -1.293 1.163 1.00 94.06 159 VAL A O 1
ATOM 1270 N N . VAL A 1 160 ? 10.807 -0.027 0.045 1.00 94.44 160 VAL A N 1
ATOM 1271 C CA . VAL A 1 160 ? 10.289 1.248 0.563 1.00 94.44 160 VAL A CA 1
ATOM 1272 C C . VAL A 1 160 ? 8.846 1.486 0.136 1.00 94.44 160 VAL A C 1
ATOM 1274 O O . VAL A 1 160 ? 8.025 1.782 1.000 1.00 94.44 160 VAL A O 1
ATOM 1277 N N . ALA A 1 161 ? 8.518 1.357 -1.155 1.00 92.69 161 ALA A N 1
ATOM 1278 C CA . ALA A 1 161 ? 7.150 1.588 -1.616 1.00 92.69 161 ALA A CA 1
ATOM 1279 C C . ALA A 1 161 ? 6.167 0.574 -1.002 1.00 92.69 161 ALA A C 1
ATOM 1281 O O . ALA A 1 161 ? 5.272 1.033 -0.300 1.00 92.69 161 ALA A O 1
ATOM 1282 N N . PRO A 1 162 ? 6.382 -0.760 -1.083 1.00 93.75 162 PRO A N 1
ATOM 1283 C CA . PRO A 1 162 ? 5.454 -1.717 -0.475 1.00 93.75 162 PRO A CA 1
ATOM 1284 C C . PRO A 1 162 ? 5.272 -1.508 1.031 1.00 93.75 162 PRO A C 1
ATOM 1286 O O . PRO A 1 162 ? 4.154 -1.529 1.534 1.00 93.75 162 PRO A O 1
ATOM 1289 N N . PHE A 1 163 ? 6.363 -1.255 1.764 1.00 95.50 163 PHE A N 1
ATOM 1290 C CA . PHE A 1 163 ? 6.293 -1.045 3.209 1.00 95.50 163 PHE A CA 1
ATOM 1291 C C . PHE A 1 163 ? 5.493 0.208 3.578 1.00 95.50 163 PHE A C 1
ATOM 1293 O O . PHE A 1 163 ? 4.649 0.174 4.473 1.00 95.50 163 PHE A O 1
ATOM 1300 N N . THR A 1 164 ? 5.776 1.326 2.911 1.00 96.38 164 THR A N 1
ATOM 1301 C CA . THR A 1 164 ? 5.120 2.603 3.218 1.00 96.38 164 THR A CA 1
ATOM 1302 C C . THR A 1 164 ? 3.667 2.624 2.757 1.00 96.38 164 THR A C 1
ATOM 1304 O O . THR A 1 164 ? 2.818 3.147 3.478 1.00 96.38 164 THR A O 1
ATOM 1307 N N . GLU A 1 165 ? 3.355 1.988 1.629 1.00 95.00 165 GLU A N 1
ATOM 1308 C CA . GLU A 1 165 ? 1.987 1.831 1.136 1.00 95.00 165 GLU A CA 1
ATOM 1309 C C . GLU A 1 165 ? 1.149 0.964 2.085 1.00 95.00 165 GLU A C 1
ATOM 1311 O O . GLU A 1 165 ? 0.079 1.394 2.513 1.00 95.00 165 GLU A O 1
ATOM 1316 N N . GLU A 1 166 ? 1.660 -0.192 2.517 1.00 95.06 166 GLU A N 1
ATOM 1317 C CA . GLU A 1 166 ? 0.967 -1.049 3.489 1.00 95.06 166 GLU A CA 1
ATOM 1318 C C . GLU A 1 166 ? 0.775 -0.354 4.845 1.00 95.06 166 GLU A C 1
ATOM 1320 O O . GLU A 1 166 ? -0.304 -0.418 5.441 1.00 95.06 166 GLU A O 1
ATOM 1325 N N . LEU A 1 167 ? 1.786 0.370 5.333 1.00 96.56 167 LEU A N 1
ATOM 1326 C CA . LEU A 1 167 ? 1.675 1.112 6.589 1.00 96.56 167 LEU A CA 1
ATOM 1327 C C . LEU A 1 167 ? 0.593 2.200 6.508 1.00 96.56 167 LEU A C 1
ATOM 1329 O O . LEU A 1 167 ? -0.268 2.302 7.383 1.00 96.56 167 LEU A O 1
ATOM 1333 N N . VAL A 1 168 ? 0.624 3.020 5.459 1.00 96.94 168 VAL A N 1
ATOM 1334 C CA . VAL A 1 168 ? -0.252 4.189 5.343 1.00 96.94 168 VAL A CA 1
ATOM 1335 C C . VAL A 1 168 ? -1.663 3.786 4.937 1.00 96.94 168 VAL A C 1
ATOM 1337 O O . VAL A 1 168 ? -2.621 4.177 5.605 1.00 96.94 168 VAL A O 1
ATOM 1340 N N . PHE A 1 169 ? -1.810 3.007 3.868 1.00 95.69 169 PHE A N 1
ATOM 1341 C CA . PHE A 1 169 ? -3.119 2.693 3.304 1.00 95.69 169 PHE A CA 1
ATOM 1342 C C . PHE A 1 169 ? -3.800 1.542 4.025 1.00 95.69 169 PHE A C 1
ATOM 1344 O O . PHE A 1 169 ? -5.017 1.563 4.127 1.00 95.69 169 PHE A O 1
ATOM 1351 N N . ARG A 1 170 ? -3.068 0.581 4.596 1.00 95.19 170 ARG A N 1
ATOM 1352 C CA . ARG A 1 170 ? -3.690 -0.562 5.276 1.00 95.19 170 ARG A CA 1
ATOM 1353 C C . ARG A 1 170 ? -3.670 -0.414 6.787 1.00 95.19 170 ARG A C 1
ATOM 1355 O O . ARG A 1 170 ? -4.732 -0.396 7.410 1.00 95.19 170 ARG A O 1
ATOM 1362 N N . ALA A 1 171 ? -2.484 -0.278 7.373 1.00 96.00 171 ALA A N 1
ATOM 1363 C CA . ALA A 1 171 ? -2.326 -0.278 8.825 1.00 96.00 171 ALA A CA 1
ATOM 1364 C C . ALA A 1 171 ? -2.947 0.969 9.478 1.00 96.00 171 ALA A C 1
ATOM 1366 O O . ALA A 1 171 ? -3.542 0.861 10.548 1.00 96.00 171 ALA A O 1
ATOM 1367 N N . CYS A 1 172 ? -2.872 2.136 8.831 1.00 96.81 172 CYS A N 1
ATOM 1368 C CA . CYS A 1 172 ? -3.459 3.367 9.363 1.00 96.81 172 CYS A CA 1
ATOM 1369 C C . CYS A 1 172 ? -4.929 3.583 8.957 1.00 96.81 172 CYS A C 1
ATOM 1371 O O . CYS A 1 172 ? -5.725 3.990 9.801 1.00 96.81 172 CYS A O 1
ATOM 1373 N N . MET A 1 173 ? -5.336 3.313 7.708 1.00 96.81 173 MET A N 1
ATOM 1374 C CA . MET A 1 173 ? -6.713 3.629 7.274 1.00 96.81 173 MET A CA 1
ATOM 1375 C C . MET A 1 173 ? -7.761 2.612 7.729 1.00 96.81 173 MET A C 1
ATOM 1377 O O . MET A 1 173 ? -8.855 3.013 8.130 1.00 96.81 173 MET A O 1
ATOM 1381 N N . LEU A 1 174 ? -7.459 1.307 7.717 1.00 95.25 174 LEU A N 1
ATOM 1382 C CA . LEU A 1 174 ? -8.428 0.290 8.142 1.00 95.25 174 LEU A CA 1
ATOM 1383 C C . LEU A 1 174 ? -8.964 0.503 9.566 1.00 95.25 174 LEU A C 1
ATOM 1385 O O . LEU A 1 174 ? -10.185 0.455 9.721 1.00 95.25 174 LEU A O 1
ATOM 1389 N N . PRO A 1 175 ? -8.149 0.781 10.603 1.00 93.56 175 PRO A N 1
ATOM 1390 C CA . PRO A 1 175 ? -8.695 1.008 11.939 1.00 93.56 175 PRO A CA 1
ATOM 1391 C C . PRO A 1 175 ? -9.586 2.249 12.048 1.00 93.56 175 PRO A C 1
ATOM 1393 O O . PRO A 1 175 ? -10.426 2.290 12.944 1.00 93.56 175 PRO A O 1
ATOM 1396 N N . MET A 1 176 ? -9.449 3.227 11.146 1.00 94.38 176 MET A N 1
ATOM 1397 C CA . MET A 1 176 ? -10.349 4.382 11.086 1.00 94.38 176 MET A CA 1
ATOM 1398 C C . MET A 1 176 ? -11.663 4.042 10.361 1.00 94.38 176 MET A C 1
ATOM 1400 O O . MET A 1 176 ? -12.725 4.521 10.754 1.00 94.38 176 MET A O 1
ATOM 1404 N N . LEU A 1 177 ? -11.619 3.202 9.320 1.00 94.69 177 LEU A N 1
ATOM 1405 C CA . LEU A 1 177 ? -12.785 2.850 8.493 1.00 94.69 177 LEU A CA 1
ATOM 1406 C C . LEU A 1 177 ? -13.654 1.731 9.087 1.00 94.69 177 LEU A C 1
ATOM 1408 O O . LEU A 1 177 ? -14.879 1.770 8.977 1.00 94.69 177 LEU A O 1
ATOM 1412 N N . VAL A 1 178 ? -13.047 0.723 9.717 1.00 94.06 178 VAL A N 1
ATOM 1413 C CA . VAL A 1 178 ? -13.769 -0.455 10.231 1.00 94.06 178 VAL A CA 1
ATOM 1414 C C . VAL A 1 178 ? -14.857 -0.087 11.250 1.00 94.06 178 VAL A C 1
ATOM 1416 O O . VAL A 1 178 ? -15.962 -0.612 11.116 1.00 94.06 178 VAL A O 1
ATOM 1419 N N . PRO A 1 179 ? -14.630 0.816 12.224 1.00 91.19 179 PRO A N 1
ATOM 1420 C CA . PRO A 1 179 ? -15.645 1.145 13.229 1.00 91.19 179 PRO A CA 1
ATOM 1421 C C . PRO A 1 179 ? -16.884 1.852 12.673 1.00 91.19 179 PRO A C 1
ATOM 1423 O O . PRO A 1 179 ? -17.910 1.882 13.345 1.00 91.19 179 PRO A O 1
ATOM 1426 N N . CYS A 1 180 ? -16.802 2.419 11.467 1.00 89.38 180 CYS A N 1
ATOM 1427 C CA . CYS A 1 180 ? -17.888 3.188 10.869 1.00 89.38 180 CYS A CA 1
ATOM 1428 C C . CYS A 1 180 ? -18.572 2.460 9.698 1.00 89.38 180 CYS A C 1
ATOM 1430 O O . CYS A 1 180 ? -19.785 2.553 9.544 1.00 89.38 180 CYS A O 1
ATOM 1432 N N . ALA A 1 181 ? -17.814 1.717 8.885 1.00 89.94 181 ALA A N 1
ATOM 1433 C CA . ALA A 1 181 ? -18.318 1.013 7.701 1.00 89.94 181 ALA A CA 1
ATOM 1434 C C . ALA A 1 181 ? -18.479 -0.505 7.920 1.00 89.94 181 ALA A C 1
ATOM 1436 O O . ALA A 1 181 ? -19.141 -1.189 7.141 1.00 89.94 181 ALA A O 1
ATOM 1437 N N . GLY A 1 182 ? -17.868 -1.049 8.974 1.00 92.38 182 GLY A N 1
ATOM 1438 C CA . GLY A 1 182 ? -17.737 -2.484 9.194 1.00 92.38 182 GLY A CA 1
ATOM 1439 C C . GLY A 1 182 ? -16.606 -3.118 8.363 1.00 92.38 182 GLY A C 1
ATOM 1440 O O . GLY A 1 182 ? -16.121 -2.525 7.395 1.00 92.38 182 GLY A O 1
ATOM 1441 N N . PRO A 1 183 ? -16.164 -4.344 8.711 1.00 92.50 183 PRO A N 1
ATOM 1442 C CA . PRO A 1 183 ? -14.996 -4.973 8.087 1.00 92.50 183 PRO A CA 1
ATOM 1443 C C . PRO A 1 183 ? -15.140 -5.193 6.578 1.00 92.50 183 PRO A C 1
ATOM 1445 O O . PRO A 1 183 ? -14.216 -4.903 5.825 1.00 92.50 183 PRO A O 1
ATOM 1448 N N . ALA A 1 184 ? -16.304 -5.675 6.130 1.00 93.62 184 ALA A N 1
ATOM 1449 C CA . ALA A 1 184 ? -16.536 -5.987 4.722 1.00 93.62 184 ALA A CA 1
ATOM 1450 C C . ALA A 1 184 ? -16.468 -4.732 3.842 1.00 93.62 184 ALA A C 1
ATOM 1452 O O . ALA A 1 184 ? -15.739 -4.714 2.855 1.00 93.62 184 ALA A O 1
ATOM 1453 N N . ALA A 1 185 ? -17.168 -3.659 4.221 1.00 93.00 185 ALA A N 1
ATOM 1454 C CA . ALA A 1 185 ? -17.134 -2.420 3.453 1.00 93.00 185 ALA A CA 1
ATOM 1455 C C . ALA A 1 185 ? -15.752 -1.750 3.516 1.00 93.00 185 ALA A C 1
ATOM 1457 O O . ALA A 1 185 ? -15.293 -1.219 2.506 1.00 93.00 185 ALA A O 1
ATOM 1458 N N . ALA A 1 186 ? -15.055 -1.816 4.659 1.00 94.50 186 ALA A N 1
ATOM 1459 C CA . ALA A 1 186 ? -13.695 -1.295 4.788 1.00 94.50 186 ALA A CA 1
ATOM 1460 C C . ALA A 1 186 ? -12.700 -1.985 3.836 1.00 94.50 186 ALA A C 1
ATOM 1462 O O . ALA A 1 186 ? -11.873 -1.292 3.249 1.00 94.50 186 ALA A O 1
ATOM 1463 N N . ILE A 1 187 ? -12.817 -3.305 3.622 1.00 91.81 187 ILE A N 1
ATOM 1464 C CA . ILE A 1 187 ? -11.982 -4.059 2.665 1.00 91.81 187 ILE A CA 1
ATOM 1465 C C . ILE A 1 187 ? -12.126 -3.520 1.237 1.00 91.81 187 ILE A C 1
ATOM 1467 O O . ILE A 1 187 ? -11.129 -3.452 0.530 1.00 91.81 187 ILE A O 1
ATOM 1471 N N . PHE A 1 188 ? -13.326 -3.103 0.824 1.00 90.94 188 PHE A N 1
ATOM 1472 C CA . PHE A 1 188 ? -13.552 -2.541 -0.514 1.00 90.94 188 PHE A CA 1
ATOM 1473 C C . PHE A 1 188 ? -13.314 -1.031 -0.594 1.00 90.94 188 PHE A C 1
ATOM 1475 O O . PHE A 1 188 ? -12.938 -0.526 -1.642 1.00 90.94 188 PHE A O 1
ATOM 1482 N N . THR A 1 189 ? -13.522 -0.294 0.498 1.00 91.81 189 THR A N 1
ATOM 1483 C CA . THR A 1 189 ? -13.426 1.177 0.501 1.00 91.81 189 THR A CA 1
ATOM 1484 C C . THR A 1 189 ? -11.983 1.650 0.654 1.00 91.81 189 THR A C 1
ATOM 1486 O O . THR A 1 189 ? -11.584 2.640 0.050 1.00 91.81 189 THR A O 1
ATOM 1489 N N . CYS A 1 190 ? -11.187 0.951 1.463 1.00 93.69 190 CYS A N 1
ATOM 1490 C CA . CYS A 1 190 ? -9.797 1.303 1.732 1.00 93.69 190 CYS A CA 1
ATOM 1491 C C . CYS A 1 190 ? -8.925 1.334 0.455 1.00 93.69 190 CYS A C 1
ATOM 1493 O O . CYS A 1 190 ? -8.278 2.363 0.233 1.00 93.69 190 CYS A O 1
ATOM 1495 N N . PRO A 1 191 ? -8.968 0.320 -0.437 1.00 91.44 191 PRO A N 1
ATOM 1496 C CA . PRO A 1 191 ? -8.230 0.353 -1.699 1.00 91.44 191 PRO A CA 1
ATOM 1497 C C . PRO A 1 191 ? -8.625 1.509 -2.621 1.00 91.44 191 PRO A C 1
ATOM 1499 O O . PRO A 1 191 ? -7.779 2.000 -3.357 1.00 91.44 191 PRO A O 1
ATOM 1502 N N . LEU A 1 192 ? -9.850 2.048 -2.536 1.00 91.62 192 LEU A N 1
ATOM 1503 C CA . LEU A 1 192 ? -10.249 3.196 -3.363 1.00 91.62 192 LEU A CA 1
ATOM 1504 C C . LEU A 1 192 ? -9.412 4.447 -3.065 1.00 91.62 192 LEU A C 1
ATOM 1506 O O . LEU A 1 192 ? -9.079 5.185 -3.990 1.00 91.62 192 LEU A O 1
ATOM 1510 N N . PHE A 1 193 ? -9.021 4.686 -1.806 1.00 92.12 193 PHE A N 1
ATOM 1511 C CA . PHE A 1 193 ? -8.123 5.800 -1.468 1.00 92.12 193 PHE A CA 1
ATOM 1512 C C . PHE A 1 193 ? -6.735 5.619 -2.090 1.00 92.12 193 PHE A C 1
ATOM 1514 O O . PHE A 1 193 ? -6.133 6.588 -2.558 1.00 92.12 193 PHE A O 1
ATOM 1521 N N . PHE A 1 194 ? -6.250 4.379 -2.126 1.00 88.00 194 PHE A N 1
ATOM 1522 C CA . PHE A 1 194 ? -4.997 4.016 -2.778 1.00 88.00 194 PHE A CA 1
ATOM 1523 C C . PHE A 1 194 ? -5.101 4.138 -4.311 1.00 88.00 194 PHE A C 1
ATOM 1525 O O . PHE A 1 194 ? -4.254 4.764 -4.948 1.00 88.00 194 PHE A O 1
ATOM 1532 N N . GLY A 1 195 ? -6.205 3.683 -4.906 1.00 84.94 195 GLY A N 1
ATOM 1533 C CA . GLY A 1 195 ? -6.488 3.826 -6.335 1.00 84.94 195 GLY A CA 1
ATOM 1534 C C . GLY A 1 195 ? -6.568 5.291 -6.771 1.00 84.94 195 GLY A C 1
ATOM 1535 O O . GLY A 1 195 ? -5.977 5.673 -7.782 1.00 84.94 195 GLY A O 1
ATOM 1536 N N . VAL A 1 196 ? -7.239 6.148 -5.990 1.00 83.50 196 VAL A N 1
ATOM 1537 C CA . VAL A 1 196 ? -7.272 7.599 -6.250 1.00 83.50 196 VAL A CA 1
ATOM 1538 C C . VAL A 1 196 ? -5.868 8.197 -6.167 1.00 83.50 196 VAL A C 1
ATOM 1540 O O . VAL A 1 196 ? -5.507 9.036 -6.996 1.00 83.50 196 VAL A O 1
ATOM 1543 N N . ALA A 1 197 ? -5.044 7.750 -5.215 1.00 83.69 197 ALA A N 1
ATOM 1544 C CA . ALA A 1 197 ? -3.669 8.215 -5.102 1.00 83.69 197 ALA A CA 1
ATOM 1545 C C . ALA A 1 197 ? -2.869 7.948 -6.388 1.00 83.69 197 ALA A C 1
ATOM 1547 O O . ALA A 1 197 ? -2.105 8.821 -6.799 1.00 83.69 197 ALA A O 1
ATOM 1548 N N . HIS A 1 198 ? -3.086 6.831 -7.094 1.00 81.19 198 HIS A N 1
ATOM 1549 C CA . HIS A 1 198 ? -2.396 6.521 -8.356 1.00 81.19 198 HIS A CA 1
ATOM 1550 C C . HIS A 1 198 ? -2.701 7.469 -9.522 1.00 81.19 198 HIS A C 1
ATOM 1552 O O . HIS A 1 198 ? -1.896 7.543 -10.454 1.00 81.19 198 HIS A O 1
ATOM 1558 N N . PHE A 1 199 ? -3.758 8.287 -9.462 1.00 80.00 199 PHE A N 1
ATOM 1559 C CA . PHE A 1 199 ? -3.972 9.334 -10.471 1.00 80.00 199 PHE A CA 1
ATOM 1560 C C . PHE A 1 199 ? -2.813 10.341 -10.532 1.00 80.00 199 PHE A C 1
ATOM 1562 O O . PHE A 1 199 ? -2.627 10.998 -11.557 1.00 80.00 199 PHE A O 1
ATOM 1569 N N . HIS A 1 200 ? -1.962 10.428 -9.503 1.00 81.56 200 HIS A N 1
ATOM 1570 C CA . HIS A 1 200 ? -0.735 11.225 -9.578 1.00 81.56 200 HIS A CA 1
ATOM 1571 C C . HIS A 1 200 ? 0.215 10.763 -10.704 1.00 81.56 200 HIS A C 1
ATOM 1573 O O . 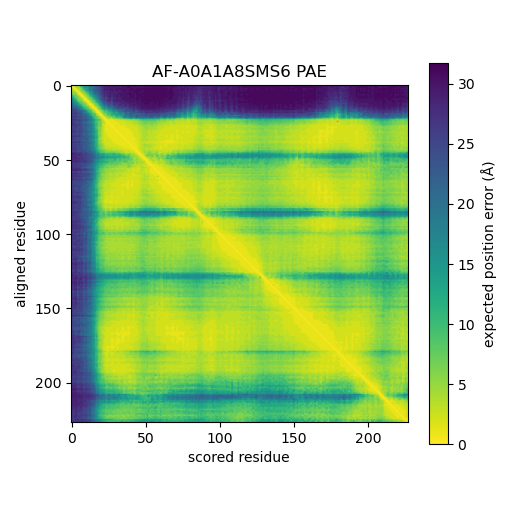HIS A 1 200 ? 0.924 11.587 -11.290 1.00 81.56 200 HIS A O 1
ATOM 1579 N N . HIS A 1 201 ? 0.186 9.481 -11.089 1.00 78.56 201 HIS A N 1
ATOM 1580 C CA . HIS A 1 201 ? 0.933 8.992 -12.248 1.00 78.56 201 HIS A CA 1
ATOM 1581 C C . HIS A 1 201 ? 0.429 9.610 -13.551 1.00 78.56 201 HIS A C 1
ATOM 1583 O O . HIS A 1 201 ? 1.246 9.963 -14.396 1.00 78.56 201 HIS A O 1
ATOM 1589 N N . VAL A 1 202 ? -0.880 9.839 -13.702 1.00 78.25 202 VAL A N 1
ATOM 1590 C CA . VAL A 1 202 ? -1.448 10.515 -14.884 1.00 78.25 202 VAL A CA 1
ATOM 1591 C C . VAL A 1 202 ? -0.809 11.884 -15.081 1.00 78.25 202 VAL A C 1
ATOM 1593 O O . VAL A 1 202 ? -0.399 12.219 -16.190 1.00 78.25 202 VAL A O 1
ATOM 1596 N N . ILE A 1 203 ? -0.646 12.649 -13.999 1.00 76.00 203 ILE A N 1
ATOM 1597 C CA . ILE A 1 203 ? 0.009 13.965 -14.030 1.00 76.00 203 ILE A CA 1
ATOM 1598 C C . ILE A 1 203 ? 1.457 13.835 -14.527 1.00 76.00 203 ILE A C 1
ATOM 1600 O O . ILE A 1 203 ? 1.917 14.658 -15.320 1.00 76.00 203 ILE A O 1
ATOM 1604 N N . GLU A 1 204 ? 2.177 12.797 -14.096 1.00 73.94 204 GLU A N 1
ATOM 1605 C CA . GLU A 1 204 ? 3.559 12.539 -14.514 1.00 73.94 204 GLU A CA 1
ATOM 1606 C C . GLU A 1 204 ? 3.646 12.125 -15.997 1.00 73.94 204 GLU A C 1
ATOM 1608 O O . GLU A 1 204 ? 4.446 12.704 -16.737 1.00 73.94 204 GLU A O 1
ATOM 1613 N N . LEU A 1 205 ? 2.783 11.213 -16.467 1.00 76.81 205 LEU A N 1
ATOM 1614 C CA . LEU A 1 205 ? 2.735 10.796 -17.877 1.00 76.81 205 LEU A CA 1
ATOM 1615 C C . LEU A 1 205 ? 2.389 11.965 -18.811 1.00 76.81 205 LEU A C 1
ATOM 1617 O O . LEU A 1 205 ? 3.012 12.120 -19.865 1.00 76.81 205 LEU A O 1
ATOM 1621 N N . LEU A 1 206 ? 1.439 12.815 -18.409 1.00 77.88 206 LEU A N 1
ATOM 1622 C CA . LEU A 1 206 ? 1.072 14.023 -19.149 1.00 77.88 206 LEU A CA 1
ATOM 1623 C C . LEU A 1 206 ? 2.220 15.036 -19.187 1.00 77.88 206 LEU A C 1
ATOM 1625 O O . LEU A 1 206 ? 2.507 15.600 -20.246 1.00 77.88 206 LEU A O 1
ATOM 1629 N N . ARG A 1 207 ? 2.916 15.238 -18.060 1.00 74.75 207 ARG A N 1
ATOM 1630 C CA . ARG A 1 207 ? 4.044 16.178 -17.960 1.00 74.75 207 ARG A CA 1
ATOM 1631 C C . ARG A 1 207 ? 5.205 15.791 -18.877 1.00 74.75 207 ARG A C 1
ATOM 1633 O O . ARG A 1 207 ? 5.794 16.674 -19.495 1.00 74.75 207 ARG A O 1
ATOM 1640 N N . PHE A 1 208 ? 5.515 14.500 -18.990 1.00 75.38 208 PHE A N 1
ATOM 1641 C CA . PHE A 1 208 ? 6.595 14.000 -19.852 1.00 75.38 208 PHE A CA 1
ATOM 1642 C C . PHE A 1 208 ? 6.132 13.591 -21.263 1.00 75.38 208 PHE A C 1
ATOM 1644 O O . PHE A 1 208 ? 6.942 13.088 -22.039 1.00 75.38 208 PHE A O 1
ATOM 1651 N N . ARG A 1 209 ? 4.855 13.826 -21.615 1.00 74.00 209 ARG A N 1
ATOM 1652 C CA . ARG A 1 209 ? 4.241 13.478 -22.915 1.00 74.00 209 ARG A CA 1
ATOM 1653 C C . ARG A 1 209 ? 4.464 12.015 -23.334 1.00 74.00 209 ARG A C 1
ATOM 1655 O O . ARG A 1 209 ? 4.670 11.719 -24.510 1.00 74.00 209 ARG A O 1
ATOM 1662 N N . GLN A 1 210 ? 4.417 11.089 -22.379 1.00 68.75 210 GLN A N 1
ATOM 1663 C CA . GLN A 1 210 ? 4.621 9.660 -22.635 1.00 68.75 210 GLN A CA 1
ATOM 1664 C C . GLN A 1 210 ? 3.300 8.964 -22.998 1.00 68.75 210 GLN A C 1
ATOM 1666 O O . GLN A 1 210 ? 2.721 8.249 -22.186 1.00 68.75 210 GLN A O 1
ATOM 1671 N N . GLY A 1 211 ? 2.821 9.180 -24.227 1.00 73.50 211 GLY A N 1
ATOM 1672 C CA . GLY A 1 211 ? 1.641 8.505 -24.784 1.00 73.50 211 GLY A CA 1
ATOM 1673 C C . GLY A 1 211 ? 0.528 9.451 -25.240 1.00 73.50 211 GLY A C 1
ATOM 1674 O O . GLY A 1 211 ? 0.623 10.671 -25.117 1.00 73.50 211 GLY A O 1
ATOM 1675 N N . THR A 1 212 ? -0.538 8.881 -25.803 1.00 83.88 212 THR A N 1
ATOM 1676 C CA . THR A 1 212 ? -1.744 9.631 -26.181 1.00 83.88 212 THR A CA 1
ATOM 1677 C C . THR A 1 212 ? -2.602 9.924 -24.950 1.00 83.88 212 THR A C 1
ATOM 1679 O O . THR A 1 212 ? -2.645 9.130 -24.012 1.00 83.88 212 THR A O 1
ATOM 1682 N N . MET A 1 213 ? -3.346 11.037 -24.962 1.00 79.75 213 MET A N 1
ATOM 1683 C CA . MET A 1 213 ? -4.264 11.398 -23.867 1.00 79.75 213 MET A CA 1
ATOM 1684 C C . MET A 1 213 ? -5.261 10.272 -23.551 1.00 79.75 213 MET A C 1
ATOM 1686 O O . MET A 1 213 ? -5.522 9.981 -22.387 1.00 79.75 213 MET A O 1
ATOM 1690 N N . SER A 1 214 ? -5.780 9.612 -24.592 1.00 81.44 214 SER A N 1
ATOM 1691 C CA . SER A 1 214 ? -6.689 8.473 -24.458 1.00 81.44 214 SER A CA 1
ATOM 1692 C C . SER A 1 214 ? -6.006 7.253 -23.842 1.00 81.44 214 SER A C 1
ATOM 1694 O O . SER A 1 214 ? -6.581 6.634 -22.953 1.00 81.44 214 SER A O 1
ATOM 1696 N N . GLY A 1 215 ? -4.775 6.931 -24.250 1.00 82.69 215 GLY A N 1
ATOM 1697 C CA . GLY A 1 215 ? -4.012 5.814 -23.689 1.00 82.69 215 GLY A CA 1
ATOM 1698 C C . GLY A 1 215 ? -3.669 6.021 -22.213 1.00 82.69 215 GLY A C 1
ATOM 1699 O O . GLY A 1 215 ? -3.838 5.107 -21.409 1.00 82.69 215 GLY A O 1
ATOM 1700 N N . ILE A 1 216 ? -3.272 7.240 -21.838 1.00 82.44 216 ILE A N 1
ATOM 1701 C CA . ILE A 1 216 ? -2.988 7.602 -20.442 1.00 82.44 216 ILE A CA 1
ATOM 1702 C C . ILE A 1 216 ? -4.258 7.474 -19.589 1.00 82.44 216 ILE A C 1
ATOM 1704 O O . ILE A 1 216 ? -4.216 6.896 -18.504 1.00 82.44 216 ILE A O 1
ATOM 1708 N N . PHE A 1 217 ? -5.397 7.966 -20.085 1.00 82.06 217 PHE A N 1
ATOM 1709 C CA . PHE A 1 217 ? -6.669 7.880 -19.368 1.00 82.06 217 PHE A CA 1
ATOM 1710 C C . PHE A 1 217 ? -7.163 6.434 -19.214 1.00 82.06 217 PHE A C 1
ATOM 1712 O O . PHE A 1 217 ? -7.538 6.036 -18.115 1.00 82.06 217 PHE A O 1
ATOM 1719 N N . ILE A 1 218 ? -7.111 5.624 -20.279 1.00 85.00 218 ILE A N 1
ATOM 1720 C CA . ILE A 1 218 ? -7.489 4.201 -20.224 1.00 85.00 218 ILE A CA 1
ATOM 1721 C C . ILE A 1 218 ? -6.595 3.448 -19.237 1.00 85.00 218 ILE A C 1
ATOM 1723 O O . ILE A 1 218 ? -7.105 2.688 -18.418 1.00 85.00 218 ILE A O 1
ATOM 1727 N N . SER A 1 219 ? -5.281 3.694 -19.264 1.00 80.94 219 SER A N 1
ATOM 1728 C CA . SER A 1 219 ? -4.350 3.094 -18.304 1.00 80.94 219 SER A CA 1
ATOM 1729 C C . SER A 1 219 ? -4.699 3.469 -16.863 1.00 80.94 219 SER A C 1
ATOM 1731 O O . SER A 1 219 ? -4.604 2.619 -15.986 1.00 80.94 219 SER A O 1
ATOM 1733 N N . ALA A 1 220 ? -5.107 4.715 -16.612 1.00 79.38 220 ALA A N 1
ATOM 1734 C CA . ALA A 1 220 ? -5.487 5.179 -15.281 1.00 79.38 220 ALA A CA 1
ATOM 1735 C C . ALA A 1 220 ? -6.790 4.543 -14.787 1.00 79.38 220 ALA A C 1
ATOM 1737 O O . ALA A 1 220 ? -6.861 4.092 -13.649 1.00 79.38 220 ALA A O 1
ATOM 1738 N N . VAL A 1 221 ? -7.810 4.468 -15.649 1.00 82.94 221 VAL A N 1
ATOM 1739 C CA . VAL A 1 221 ? -9.086 3.809 -15.327 1.00 82.94 221 VAL A CA 1
ATOM 1740 C C . VAL A 1 221 ? -8.871 2.321 -15.076 1.00 82.94 221 VAL A C 1
ATOM 1742 O O . VAL A 1 221 ? -9.420 1.782 -14.118 1.00 82.94 221 VAL A O 1
ATOM 1745 N N . PHE A 1 222 ? -8.049 1.666 -15.899 1.00 84.69 222 PHE A N 1
ATOM 1746 C CA . PHE A 1 222 ? -7.687 0.268 -15.701 1.00 84.69 222 PHE A CA 1
ATOM 1747 C C . PHE A 1 222 ? -6.974 0.082 -14.356 1.00 84.69 222 PHE A C 1
ATOM 1749 O O . PHE A 1 222 ? -7.455 -0.689 -13.537 1.00 84.69 222 PHE A O 1
ATOM 1756 N N . GLN A 1 223 ? -5.926 0.868 -14.073 1.00 80.88 223 GLN A N 1
ATOM 1757 C CA . GLN A 1 223 ? -5.231 0.884 -12.774 1.00 80.88 223 GLN A CA 1
ATOM 1758 C C . GLN A 1 223 ? -6.185 1.038 -11.594 1.00 80.88 223 GLN A C 1
ATOM 1760 O O . GLN A 1 223 ? -6.150 0.236 -10.666 1.00 80.88 223 GLN A O 1
ATOM 1765 N N . PHE A 1 224 ? -7.081 2.017 -11.661 1.00 82.06 224 PHE A N 1
ATOM 1766 C CA . PHE A 1 224 ? -8.058 2.267 -10.611 1.00 82.06 224 PHE A CA 1
ATOM 1767 C C . PHE A 1 224 ? -9.038 1.104 -10.404 1.00 82.06 224 PHE A C 1
ATOM 1769 O O . PHE A 1 224 ? -9.435 0.842 -9.278 1.00 82.06 224 PHE A O 1
ATOM 1776 N N . SER A 1 225 ? -9.439 0.406 -11.470 1.00 79.31 225 SER A N 1
ATOM 1777 C CA . SER A 1 225 ? -10.462 -0.647 -11.388 1.00 79.31 225 SER A CA 1
ATOM 1778 C C . SER A 1 225 ? -9.944 -1.996 -10.889 1.00 79.31 225 SER A C 1
ATOM 1780 O O . SER A 1 225 ? -10.757 -2.806 -10.450 1.00 79.31 225 SER A O 1
ATOM 1782 N N . TYR A 1 226 ? -8.628 -2.239 -10.926 1.00 74.69 226 TYR A N 1
ATOM 1783 C CA . TYR A 1 226 ? -8.016 -3.426 -10.311 1.00 74.69 226 TYR A CA 1
ATOM 1784 C C . TYR A 1 226 ? -7.268 -3.138 -8.998 1.00 74.69 226 TYR A C 1
ATOM 1786 O O . TYR A 1 226 ? -6.672 -4.063 -8.444 1.00 74.69 226 TYR A O 1
ATOM 1794 N N . THR A 1 227 ? -7.281 -1.887 -8.519 1.00 69.12 227 THR A N 1
ATOM 1795 C CA . THR A 1 227 ? -6.758 -1.519 -7.192 1.00 69.12 227 THR A CA 1
ATOM 1796 C C . THR A 1 227 ? -7.750 -1.909 -6.103 1.00 69.12 227 THR A C 1
ATOM 1798 O O . THR A 1 227 ? -7.309 -2.525 -5.108 1.00 69.12 227 THR A O 1
#

Secondary structure (DSSP, 8-state):
---------PPPPPP----PPTTHHHHHHHHHHHHHHHHHHHTTSS--SS-TTSHHHHHHHHHHHHHHHHHHHHHHHHHHHHHT---SS-HHHHTT--STTHHHHHHHHHHHHHHHTHHHHHHHHHH----HHHHHHHHT-HHHHHHHHH-HHHHIIIIIHHHHHIIIIIIIHHHHHHHHHHHHHHHHHHHHHHHHHHHHHHHHHHHTT-S-HHHHHHHHHHHHHH-

Solvent-accessible surface area (backbone atoms only — not comparable to full-atom values): 13129 Å² total; per-residue (Å²): 145,86,82,91,88,73,84,82,80,73,82,76,76,78,73,82,75,80,74,72,55,90,60,46,52,58,54,27,52,49,53,42,50,52,50,43,50,48,50,56,47,26,61,58,71,67,82,71,93,66,59,75,86,37,71,71,50,43,55,54,31,48,53,37,40,50,52,47,44,72,48,37,60,55,54,45,51,51,52,37,66,75,61,62,66,85,63,98,62,55,73,53,50,56,35,62,59,56,74,82,62,43,66,62,66,50,51,51,59,50,51,51,50,50,62,76,42,38,65,63,53,49,51,49,62,70,71,42,91,66,49,74,68,53,52,53,50,56,75,70,34,65,68,59,52,52,54,45,70,67,32,68,67,50,36,37,70,73,44,51,48,56,52,43,47,46,45,45,53,46,27,35,32,44,61,46,34,29,83,58,59,35,66,72,50,26,66,64,51,45,35,50,53,54,27,58,49,53,53,58,53,52,56,52,38,62,72,69,60,70,68,51,75,66,57,49,51,53,53,48,54,51,52,41,74,77,77

Foldseek 3Di:
DDDD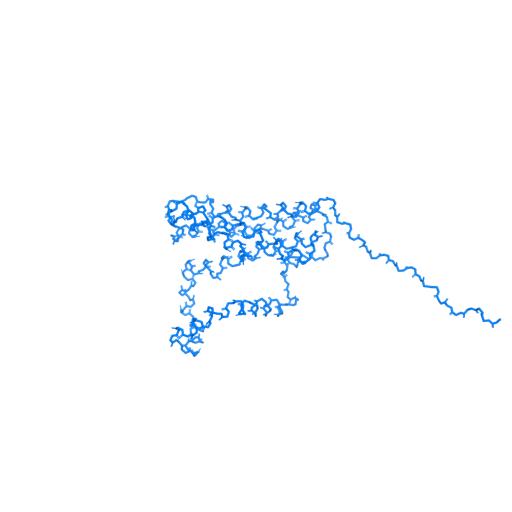DDDPDDPDDPDPPPPQPVCLQVLLVVLLLVLLCQLLVLLPPDDDPDDCQPPVSLVSSLVSNVVSLVCLLVSLVVSCVVRVPDDPDDSCVLLVNDPVCVVCVPPVVVVVVCVVCVPVVVVCVVPDPDDPVNVVVCVPDVVNVVVLVVDSVSCCVPPRVVVSCCSRLRSRSLSSNCSPPNDVVSVVVSVLSVLVSCCVVLVVCVVVVPDDNVVSVVVSVVSNVVD

Sequence (227 aa):
MVEDLFPVLLPTQPSPEFTVPDGLCWFSVLSCLLLACSYVGSLYVWRSDLPRDHPTVIKRRFTSVLIVSCLSPLFVWAWREFTGVRTNSSLLALMGIRLDGLIPAIVLPLLLTMVLFLGPLMQLAIDCPWTFIDGIRVAFDPSFWMLCLGDMRWLRNQVVAPFTEELVFRACMLPMLVPCAGPAAAIFTCPLFFGVAHFHHVIELLRFRQGTMSGIFISAVFQFSYT

Organism: NCBI:txid451742

Mean predicted aligned error: 8.86 Å

InterPro domains:
  IPR003675 CAAX prenyl protease 2/Lysostaphin resistance protein A-like domain [PF02517] (154-222)
  IPR039731 CAAX prenyl protease 2, eukaryotes [PTHR13046] (25-227)